Protein AF-A0A8S1EJ86-F1 (afdb_monomer_lite)

Foldseek 3Di:
DPDPPPVVPPVPDPPPDPPPPDPDDDDDDPVPVPVVVVVVPPPPVLVQDDLVRLVVLLCVLADVVVLKFWDPQFWDADPVLDIDGPSCSVCPDPVVVVVRRDPDDSVVVSVVSNVVTIDPDDVRSVSSVSDPPPQPPVLVCPPVCVVVVLVLVDVVCVVLNVVSVVVVVCVVVVVDDPPDDDPSVVVNSVVCRVCVVVVVVSSVVVVVVD

Structure (mmCIF, N/CA/C/O backbone):
data_AF-A0A8S1EJ86-F1
#
_entry.id   AF-A0A8S1EJ86-F1
#
loop_
_atom_site.group_PDB
_atom_site.id
_atom_site.type_symbol
_atom_site.label_atom_id
_atom_site.label_alt_id
_atom_site.label_comp_id
_atom_site.label_asym_id
_atom_site.label_entity_id
_atom_site.label_seq_id
_atom_site.pdbx_PDB_ins_code
_atom_site.Cartn_x
_atom_site.Cartn_y
_atom_site.Cartn_z
_atom_site.occupancy
_atom_site.B_iso_or_equiv
_atom_site.auth_seq_id
_atom_site.auth_comp_id
_atom_site.auth_asym_id
_atom_site.auth_atom_id
_atom_site.pdbx_PDB_model_num
ATOM 1 N N . MET A 1 1 ? -36.218 -35.564 50.918 1.00 48.09 1 MET A N 1
ATOM 2 C CA . MET A 1 1 ? -34.941 -34.817 50.974 1.00 48.09 1 MET A CA 1
ATOM 3 C C . MET A 1 1 ? -34.240 -34.949 49.628 1.00 48.09 1 MET A C 1
ATOM 5 O O . MET A 1 1 ? -33.541 -35.928 49.428 1.00 48.09 1 MET A O 1
ATOM 9 N N . GLY A 1 2 ? -34.480 -34.050 48.670 1.00 47.09 2 GLY A N 1
ATOM 10 C CA . GLY A 1 2 ? -33.889 -34.237 47.334 1.00 47.09 2 GLY A CA 1
ATOM 11 C C . GLY A 1 2 ? -34.165 -33.157 46.292 1.00 47.09 2 GLY A C 1
ATOM 12 O O . GLY A 1 2 ? -34.037 -33.445 45.115 1.00 47.09 2 GLY A O 1
ATOM 13 N N . PHE A 1 3 ? -34.554 -31.941 46.693 1.00 37.28 3 PHE A N 1
ATOM 14 C CA . PHE A 1 3 ? -34.853 -30.852 45.744 1.00 37.28 3 PHE A CA 1
ATOM 15 C C . PHE A 1 3 ? -34.150 -29.520 46.058 1.00 37.28 3 PHE A C 1
ATOM 17 O O . PHE A 1 3 ? -34.310 -28.556 45.323 1.00 37.28 3 PHE A O 1
ATOM 24 N N . LEU A 1 4 ? -33.324 -29.460 47.111 1.00 41.12 4 LEU A N 1
ATOM 25 C CA . LEU A 1 4 ? -32.606 -28.236 47.508 1.00 41.12 4 LEU A CA 1
ATOM 26 C C . LEU A 1 4 ? -31.141 -28.178 47.039 1.00 41.12 4 LEU A C 1
ATOM 28 O O . LEU A 1 4 ? -30.485 -27.166 47.244 1.00 41.12 4 LEU A O 1
ATOM 32 N N . PHE A 1 5 ? -30.626 -29.220 46.376 1.00 41.91 5 PHE A N 1
ATOM 33 C CA . PHE A 1 5 ? -29.209 -29.292 45.978 1.00 41.91 5 PHE A CA 1
ATOM 34 C C . PHE A 1 5 ? -28.911 -28.899 44.522 1.00 41.91 5 PHE A C 1
ATOM 36 O O . PHE A 1 5 ? -27.746 -28.825 44.148 1.00 41.91 5 PHE A O 1
ATOM 43 N N . GLN A 1 6 ? -29.921 -28.597 43.699 1.00 38.84 6 GLN A N 1
ATOM 44 C CA . GLN A 1 6 ? -29.709 -28.242 42.283 1.00 38.84 6 GLN A CA 1
ATOM 45 C C . GLN A 1 6 ? -29.652 -26.736 41.991 1.00 38.84 6 GLN A C 1
ATOM 47 O O . GLN A 1 6 ? -29.255 -26.352 40.897 1.00 38.84 6 GLN A O 1
ATOM 52 N N . LEU A 1 7 ? -29.961 -25.870 42.960 1.00 38.03 7 LEU A N 1
ATOM 53 C CA . LEU A 1 7 ? -29.891 -24.412 42.776 1.00 38.03 7 LEU A CA 1
ATOM 54 C C . LEU A 1 7 ? -28.511 -23.804 43.084 1.00 38.03 7 LEU A C 1
ATOM 56 O O . LEU A 1 7 ? -28.266 -22.655 42.736 1.00 38.03 7 LEU A O 1
ATOM 60 N N . ALA A 1 8 ? -27.584 -24.570 43.670 1.00 38.91 8 ALA A N 1
ATOM 61 C CA . ALA A 1 8 ? -26.245 -24.080 44.012 1.00 38.91 8 ALA A CA 1
ATOM 62 C C . ALA A 1 8 ? -25.208 -24.222 42.876 1.00 38.91 8 ALA A C 1
ATOM 64 O O . ALA A 1 8 ? -24.127 -23.649 42.965 1.00 38.91 8 ALA A O 1
ATOM 65 N N . ALA A 1 9 ? -25.518 -24.957 41.801 1.00 36.25 9 ALA A N 1
ATOM 66 C CA . ALA A 1 9 ? -24.547 -25.284 40.750 1.00 36.25 9 ALA A CA 1
ATOM 67 C C . ALA A 1 9 ? -24.570 -24.342 39.528 1.00 36.25 9 ALA A C 1
ATOM 69 O O . ALA A 1 9 ? -23.722 -24.472 38.653 1.00 36.25 9 ALA A O 1
ATOM 70 N N . VAL A 1 10 ? -25.500 -23.382 39.454 1.00 36.78 10 VAL A N 1
ATOM 71 C CA . VAL A 1 10 ? -25.610 -22.450 38.306 1.00 36.78 10 VAL A CA 1
ATOM 72 C C . VAL A 1 10 ? -24.905 -21.104 38.566 1.00 36.78 10 VAL A C 1
ATOM 74 O O . VAL A 1 10 ? -24.792 -20.277 37.670 1.00 36.78 10 VAL A O 1
ATOM 77 N N . LEU A 1 11 ? -24.354 -20.883 39.766 1.00 39.94 11 LEU A N 1
ATOM 78 C CA . LEU A 1 11 ? -23.639 -19.643 40.117 1.00 39.94 11 LEU A CA 1
ATOM 79 C C . LEU A 1 11 ? -22.110 -19.712 39.938 1.00 39.94 11 LEU A C 1
ATOM 81 O O . LEU A 1 11 ? -21.416 -18.762 40.282 1.00 39.94 11 LEU A O 1
ATOM 85 N N . LEU A 1 12 ? -21.571 -20.800 39.381 1.00 38.88 12 LEU A N 1
ATOM 86 C CA . LEU A 1 12 ? -20.126 -21.022 39.243 1.00 38.88 12 LEU A CA 1
ATOM 87 C C . LEU A 1 12 ? -19.721 -21.267 37.784 1.00 38.88 12 LEU A C 1
ATOM 89 O O . LEU A 1 12 ? -19.303 -22.366 37.439 1.00 38.88 12 LEU A O 1
ATOM 93 N N . SER A 1 13 ? -19.830 -20.257 36.916 1.00 38.47 13 SER A N 1
ATOM 94 C CA . SER A 1 13 ? -19.063 -20.246 35.650 1.00 38.47 13 SER A CA 1
ATOM 95 C C . SER A 1 13 ? -18.983 -18.890 34.933 1.00 38.47 13 SER A C 1
ATOM 97 O O . SER A 1 13 ? -18.692 -18.852 33.741 1.00 38.47 13 SER A O 1
ATOM 99 N N . VAL A 1 14 ? -19.201 -17.762 35.617 1.00 41.53 14 VAL A N 1
ATOM 100 C CA . VAL A 1 14 ? -18.942 -16.430 35.032 1.00 41.53 14 VAL A CA 1
A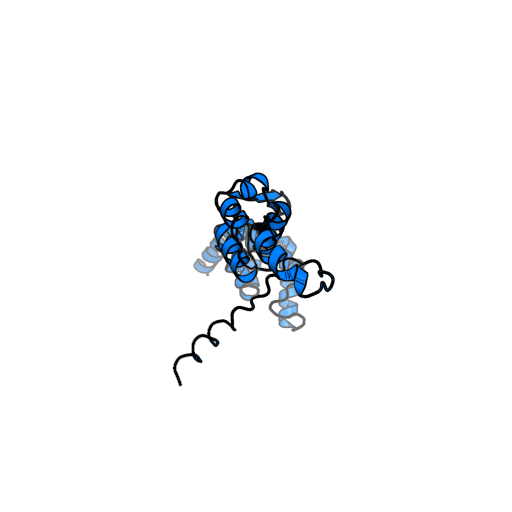TOM 101 C C . VAL A 1 14 ? -17.942 -15.675 35.903 1.00 41.53 14 VAL A C 1
ATOM 103 O O . VAL A 1 14 ? -18.196 -14.584 36.393 1.00 41.53 14 VAL A O 1
ATOM 106 N N . GLU A 1 15 ? -16.767 -16.271 36.097 1.00 39.06 15 GLU A N 1
ATOM 107 C CA . GLU A 1 15 ? -15.571 -15.531 36.504 1.00 39.06 15 GLU A CA 1
ATOM 108 C C . GLU A 1 15 ? -14.856 -15.010 35.251 1.00 39.06 15 GLU A C 1
ATOM 110 O O . GLU A 1 15 ? -13.735 -15.386 34.918 1.00 39.06 15 GLU A O 1
ATOM 115 N N . THR A 1 16 ? -15.515 -14.117 34.514 1.00 43.78 16 THR A N 1
ATOM 116 C CA . THR A 1 16 ? -14.777 -13.174 33.672 1.00 43.78 16 THR A CA 1
ATOM 117 C C . THR A 1 16 ? -14.212 -12.101 34.586 1.00 43.78 16 THR A C 1
ATOM 119 O O . THR A 1 16 ? -14.953 -11.265 35.096 1.00 43.78 16 THR A O 1
ATOM 122 N N . PHE A 1 17 ? -12.899 -12.169 34.802 1.00 40.75 17 PHE A N 1
ATOM 123 C CA . PHE A 1 17 ? -12.064 -11.191 35.495 1.00 40.75 17 PHE A CA 1
ATOM 124 C C . PHE A 1 17 ? -12.510 -9.741 35.227 1.00 40.75 17 PHE A C 1
ATOM 126 O O . PHE A 1 17 ? -12.161 -9.136 34.212 1.00 40.75 17 PHE A O 1
ATOM 133 N N . ILE A 1 18 ? -13.242 -9.158 36.178 1.00 46.03 18 ILE A N 1
ATOM 134 C CA . ILE A 1 18 ? -13.459 -7.714 36.262 1.00 46.03 18 ILE A CA 1
ATOM 135 C C . ILE A 1 18 ? -12.199 -7.130 36.898 1.00 46.03 18 ILE A C 1
ATOM 137 O O . ILE A 1 18 ? -12.080 -7.046 38.118 1.00 46.03 18 ILE A O 1
ATOM 141 N N . SER A 1 19 ? -11.223 -6.740 36.081 1.00 39.16 19 SER A N 1
ATOM 142 C CA . SER A 1 19 ? -10.063 -5.992 36.571 1.00 39.16 19 SER A CA 1
ATOM 143 C C . SER A 1 19 ? -10.392 -4.491 36.655 1.00 39.16 19 SER A C 1
ATOM 145 O O . SER A 1 19 ? -9.825 -3.681 35.934 1.00 39.16 19 SER A O 1
ATOM 147 N N . CYS A 1 20 ? -11.316 -4.096 37.542 1.00 46.47 20 CYS A N 1
ATOM 148 C CA . CYS A 1 20 ? -11.182 -2.800 38.222 1.00 46.47 20 CYS A CA 1
ATOM 149 C C . CYS A 1 20 ? -10.387 -3.130 39.498 1.00 46.47 20 CYS A C 1
ATOM 151 O O . CYS A 1 20 ? -10.794 -3.973 40.291 1.00 46.47 20 CYS A O 1
ATOM 153 N N . ARG A 1 21 ? -9.188 -2.558 39.644 1.00 46.53 21 ARG A N 1
ATOM 154 C CA . ARG A 1 21 ? -8.232 -2.840 40.727 1.00 46.53 21 ARG A CA 1
ATOM 155 C C . ARG A 1 21 ? -8.900 -2.579 42.086 1.00 46.53 21 ARG A C 1
ATOM 157 O O . ARG A 1 21 ? -8.945 -1.439 42.539 1.00 46.53 21 ARG A O 1
ATOM 164 N N . ILE A 1 22 ? -9.445 -3.615 42.724 1.00 51.62 22 ILE A N 1
ATOM 165 C CA . ILE A 1 22 ? -10.055 -3.495 44.051 1.00 51.62 22 ILE A CA 1
ATOM 166 C C . ILE A 1 22 ? -8.918 -3.209 45.047 1.00 51.62 22 ILE A C 1
ATOM 168 O O . ILE A 1 22 ? -7.976 -4.007 45.128 1.00 51.62 22 ILE A O 1
ATOM 172 N N . PRO A 1 23 ? -8.939 -2.093 45.799 1.00 41.03 23 PRO A N 1
ATOM 173 C CA . PRO A 1 23 ? -7.982 -1.891 46.877 1.00 41.03 23 PRO A CA 1
ATOM 174 C C . PRO A 1 23 ? -8.164 -3.002 47.919 1.00 41.03 23 PRO A C 1
ATOM 176 O O . PRO A 1 23 ? -9.274 -3.240 48.392 1.00 41.03 23 PRO A O 1
ATOM 179 N N . ARG A 1 24 ? -7.071 -3.698 48.266 1.00 40.47 24 ARG A N 1
ATOM 180 C CA . ARG A 1 24 ? -7.035 -4.697 49.347 1.00 40.47 24 ARG A CA 1
ATOM 181 C C . ARG A 1 24 ? -7.601 -4.066 50.620 1.00 40.47 24 ARG A C 1
ATOM 183 O O . ARG A 1 24 ? -6.953 -3.201 51.205 1.00 40.47 24 ARG A O 1
ATOM 190 N N . MET A 1 25 ? -8.79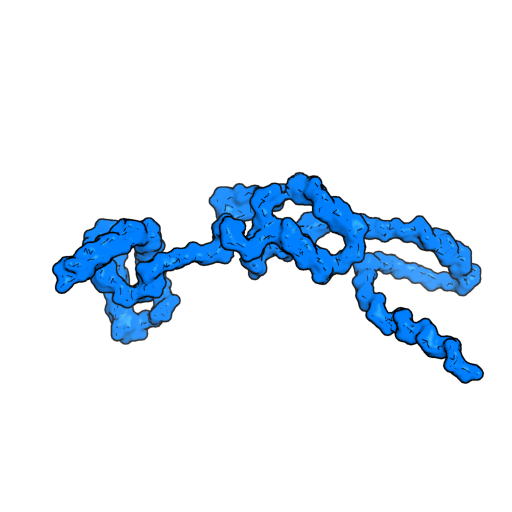0 -4.490 51.042 1.00 41.78 25 MET A N 1
ATOM 191 C CA . MET A 1 25 ? -9.340 -4.064 52.324 1.00 41.78 25 MET A CA 1
ATOM 192 C C . MET A 1 25 ? -8.642 -4.817 53.469 1.00 41.78 25 MET A C 1
ATOM 194 O O . MET A 1 25 ? -8.362 -6.012 53.330 1.00 41.78 25 MET A O 1
ATOM 198 N N . PRO A 1 26 ? -8.337 -4.142 54.589 1.00 49.19 26 PRO A N 1
ATOM 199 C CA . PRO A 1 26 ? -7.799 -4.791 55.778 1.00 49.19 26 PRO A CA 1
ATOM 200 C C . PRO A 1 26 ? -8.837 -5.747 56.388 1.00 49.19 26 PRO A C 1
ATOM 202 O O . PRO A 1 26 ? -10.034 -5.465 56.378 1.00 49.19 26 PRO A O 1
ATOM 205 N N . MET A 1 27 ? -8.377 -6.880 56.931 1.00 46.75 27 MET A N 1
ATOM 206 C CA . MET A 1 27 ? -9.221 -7.835 57.660 1.00 46.75 27 MET A CA 1
ATOM 207 C C . MET A 1 27 ? -9.922 -7.134 58.833 1.00 46.75 27 MET A C 1
ATOM 209 O O . MET A 1 27 ? -9.267 -6.727 59.790 1.00 46.75 27 MET A O 1
ATOM 213 N N . MET A 1 28 ? -11.249 -7.020 58.774 1.00 49.38 28 MET A N 1
ATOM 214 C CA . MET A 1 28 ? -12.087 -6.561 59.888 1.00 49.38 28 MET A CA 1
ATOM 215 C C . MET A 1 28 ? -12.932 -7.721 60.433 1.00 49.38 28 MET A C 1
ATOM 217 O O . MET A 1 28 ? -13.231 -8.674 59.714 1.00 49.38 28 MET A O 1
ATOM 221 N N . SER A 1 29 ? -13.269 -7.663 61.726 1.00 57.62 29 SER A N 1
ATOM 222 C CA . SER A 1 29 ? -13.951 -8.740 62.452 1.00 57.62 29 SER A CA 1
ATOM 223 C C . SER A 1 29 ? -15.427 -8.890 62.055 1.00 57.62 29 SER A C 1
ATOM 225 O O . SER A 1 29 ? -16.077 -7.952 61.596 1.00 57.62 29 SER A O 1
ATOM 227 N N . ALA A 1 30 ? -15.969 -10.097 62.241 1.00 56.47 30 ALA A N 1
ATOM 228 C CA . ALA A 1 30 ? -17.276 -10.513 61.724 1.00 56.47 30 ALA A CA 1
ATOM 229 C C . ALA A 1 30 ? -18.477 -9.673 62.214 1.00 56.47 30 ALA A C 1
ATOM 231 O O . ALA A 1 30 ? -19.515 -9.654 61.557 1.00 56.47 30 ALA A O 1
ATOM 232 N N . SER A 1 31 ? -18.352 -8.945 63.328 1.00 51.94 31 SER A N 1
ATOM 233 C CA . SER A 1 31 ? -19.469 -8.184 63.909 1.00 51.94 31 SER A CA 1
ATOM 234 C C . SER A 1 31 ? -19.678 -6.794 63.292 1.00 51.94 31 SER A C 1
ATOM 236 O O . SER A 1 31 ? -20.745 -6.215 63.474 1.00 51.94 31 SER A O 1
ATOM 238 N N . THR A 1 32 ? -18.720 -6.263 62.522 1.00 52.91 32 THR A N 1
ATOM 239 C CA . THR A 1 32 ? -18.892 -5.022 61.736 1.00 52.91 32 THR A CA 1
ATOM 240 C C . THR A 1 32 ? -19.312 -5.273 60.283 1.00 52.91 32 THR A C 1
ATOM 242 O O . THR A 1 32 ? -19.637 -4.322 59.573 1.00 52.91 32 THR A O 1
ATOM 245 N N . MET A 1 33 ? -19.377 -6.536 59.836 1.00 52.38 33 MET A N 1
ATOM 246 C CA . MET A 1 33 ? -19.726 -6.890 58.452 1.00 52.38 33 MET A CA 1
ATOM 247 C C . MET A 1 33 ? -21.164 -6.524 58.065 1.00 52.38 33 MET A C 1
ATOM 249 O O . MET A 1 33 ? -21.404 -6.131 56.930 1.00 52.38 33 MET A O 1
ATOM 253 N N . ILE A 1 34 ? -22.132 -6.630 58.978 1.00 52.38 34 ILE A N 1
ATOM 254 C CA . ILE A 1 34 ? -23.553 -6.554 58.593 1.00 52.38 34 ILE A CA 1
ATOM 255 C C . ILE A 1 34 ? -23.987 -5.109 58.286 1.00 52.38 34 ILE A C 1
ATOM 257 O O . ILE A 1 34 ? -24.766 -4.886 57.362 1.00 52.38 34 ILE A O 1
ATOM 261 N N . VAL A 1 35 ? -23.431 -4.111 58.983 1.00 46.97 35 VAL A N 1
ATOM 262 C CA . VAL A 1 35 ? -23.735 -2.688 58.721 1.00 46.97 35 VAL A CA 1
ATOM 263 C C . VAL A 1 35 ? -22.986 -2.164 57.484 1.00 46.97 35 VAL A C 1
ATOM 265 O O . VAL A 1 35 ? -23.486 -1.282 56.789 1.00 46.97 35 VAL A O 1
ATOM 268 N N . PHE A 1 36 ? -21.831 -2.746 57.138 1.00 45.12 36 PHE A N 1
ATOM 269 C CA . PHE A 1 36 ? -21.071 -2.366 55.940 1.00 45.12 36 PHE A CA 1
ATOM 270 C C . PHE A 1 36 ? -21.686 -2.904 54.637 1.00 45.12 36 PHE A C 1
ATOM 272 O O . PHE A 1 36 ? -21.627 -2.231 53.613 1.00 45.12 36 PHE A O 1
ATOM 279 N N . VAL A 1 37 ? -22.333 -4.076 54.659 1.00 50.09 37 VAL A N 1
ATOM 280 C CA . VAL A 1 37 ? -22.947 -4.672 53.452 1.00 50.09 37 VAL A CA 1
ATOM 281 C C . VAL A 1 37 ? -24.110 -3.823 52.912 1.00 50.09 37 VAL A C 1
ATOM 283 O O . VAL A 1 37 ? -24.296 -3.733 51.698 1.00 50.09 37 VAL A O 1
ATOM 286 N N . VAL A 1 38 ? -24.851 -3.127 53.781 1.00 45.34 38 VAL A N 1
ATOM 287 C CA . VAL A 1 38 ? -25.992 -2.292 53.357 1.00 45.34 38 VAL A CA 1
ATOM 288 C C . VAL A 1 38 ? -25.553 -0.905 52.863 1.00 45.34 38 VAL A C 1
ATOM 290 O O . VAL A 1 38 ? -26.169 -0.375 51.944 1.00 45.34 38 VAL A O 1
ATOM 293 N N . LEU A 1 39 ? -24.457 -0.336 53.382 1.00 42.81 39 LEU A N 1
ATOM 294 C CA . LEU A 1 39 ? -23.938 0.963 52.916 1.00 42.81 39 LEU A CA 1
ATOM 295 C C . LEU A 1 39 ? -23.044 0.874 51.666 1.00 42.81 39 LEU A C 1
ATOM 297 O O . LEU A 1 39 ? -22.906 1.865 50.958 1.00 42.81 39 LEU A O 1
ATOM 301 N N . VAL A 1 40 ? -22.470 -0.292 51.350 1.00 48.81 40 VAL A N 1
ATOM 302 C CA . VAL A 1 40 ? -21.644 -0.484 50.136 1.00 48.81 40 VAL A CA 1
ATOM 303 C C . VAL A 1 40 ? -22.491 -0.771 48.882 1.00 48.81 40 VAL A C 1
ATOM 305 O O . VAL A 1 40 ? -21.989 -0.697 47.765 1.00 48.81 40 VAL A O 1
ATOM 308 N N . SER A 1 41 ? -23.796 -1.024 49.026 1.00 46.97 41 SER A N 1
ATOM 309 C CA . SER A 1 41 ? -24.680 -1.390 47.903 1.00 46.97 41 SER A CA 1
ATOM 310 C C . SER A 1 41 ? -25.133 -0.215 47.018 1.00 46.97 41 SER A C 1
ATOM 312 O O . SER A 1 41 ? -25.914 -0.430 46.096 1.00 46.97 41 SER A O 1
ATOM 314 N N . LEU A 1 42 ? -24.663 1.015 47.264 1.00 45.66 42 LEU A N 1
ATOM 315 C CA . LEU A 1 42 ? -25.028 2.187 46.456 1.00 45.66 42 LEU A CA 1
ATOM 316 C C . LEU A 1 42 ? -23.838 3.077 46.066 1.00 45.66 42 LEU A C 1
ATOM 318 O O . LEU A 1 42 ? -24.002 4.262 45.803 1.00 45.66 42 LEU A O 1
ATOM 322 N N . GLU A 1 43 ? -22.636 2.511 45.985 1.00 46.16 43 GLU A N 1
ATOM 323 C CA . GLU A 1 43 ? -21.643 3.026 45.046 1.00 46.16 43 GLU A CA 1
ATOM 324 C C . GLU A 1 43 ? -21.624 2.065 43.861 1.00 46.16 43 GLU A C 1
ATOM 326 O O . GLU A 1 43 ? -20.778 1.174 43.768 1.00 46.16 43 GLU A O 1
ATOM 331 N N . GLU A 1 44 ? -22.536 2.269 42.907 1.00 51.88 44 GLU A N 1
ATOM 332 C CA . GLU A 1 44 ? -22.169 2.019 41.519 1.00 51.88 44 GLU A CA 1
ATOM 333 C C . GLU A 1 44 ? -20.955 2.912 41.251 1.00 51.88 44 GLU A C 1
ATOM 335 O O . GLU A 1 44 ? -21.072 4.059 40.818 1.00 51.88 44 GLU A O 1
ATOM 340 N N . ARG A 1 45 ? -19.756 2.409 41.557 1.00 47.16 45 ARG A N 1
ATOM 341 C CA . ARG A 1 45 ? -18.533 2.922 40.963 1.00 47.16 45 ARG A CA 1
ATOM 342 C C . ARG A 1 45 ? -18.648 2.567 39.497 1.00 47.16 45 ARG A C 1
ATOM 344 O O . ARG A 1 45 ? -18.113 1.559 39.044 1.00 47.16 45 ARG A O 1
ATOM 351 N N . LEU A 1 46 ? -19.417 3.380 38.777 1.00 52.28 46 LEU A N 1
ATOM 352 C CA . LEU A 1 46 ? -19.360 3.481 37.342 1.00 52.28 46 LEU A CA 1
ATOM 353 C C . LEU A 1 46 ? -17.874 3.716 37.059 1.00 52.28 46 LEU A C 1
ATOM 355 O O . LEU A 1 46 ? -17.377 4.822 37.260 1.00 52.28 46 LEU A O 1
ATOM 359 N N . CYS A 1 47 ? -17.135 2.659 36.701 1.00 57.62 47 CYS A N 1
ATOM 360 C CA . CYS A 1 47 ? -15.793 2.771 36.136 1.00 57.62 47 CYS A CA 1
ATOM 361 C C . CYS A 1 47 ? -16.003 3.474 34.773 1.00 57.62 47 CYS A C 1
ATOM 363 O O . CYS A 1 47 ? -16.020 2.831 33.726 1.00 57.62 47 CYS A O 1
ATOM 365 N N . VAL A 1 48 ? -16.298 4.782 34.793 1.00 66.25 48 VAL A N 1
ATOM 366 C CA . VAL A 1 48 ? -16.468 5.615 33.603 1.00 66.25 48 VAL A CA 1
ATOM 367 C C . VAL A 1 48 ? -15.102 5.657 32.946 1.00 66.25 48 VAL A C 1
ATOM 369 O O . VAL A 1 48 ? -14.150 6.169 33.533 1.00 66.25 48 VAL A O 1
ATOM 372 N N . ARG A 1 49 ? -14.989 5.075 31.748 1.00 77.31 49 ARG A N 1
ATOM 373 C CA . ARG A 1 49 ? -13.756 5.196 30.968 1.00 77.31 49 ARG A CA 1
ATOM 374 C C . ARG A 1 49 ? -13.526 6.663 30.651 1.00 77.31 49 ARG A C 1
ATOM 376 O O . ARG A 1 49 ? -14.455 7.342 30.205 1.00 77.31 49 ARG A O 1
ATOM 383 N N . THR A 1 50 ? -12.302 7.127 30.869 1.00 85.44 50 THR A N 1
ATOM 384 C CA . THR A 1 50 ? -11.926 8.474 30.455 1.00 85.44 50 THR A CA 1
ATOM 385 C C . THR A 1 50 ? -11.838 8.544 28.934 1.00 85.44 50 THR A C 1
ATOM 387 O O . THR A 1 50 ? -11.789 7.525 28.232 1.00 85.44 50 THR A O 1
ATOM 390 N N . ASP A 1 51 ? -11.826 9.763 28.411 1.00 88.06 51 ASP A N 1
ATOM 391 C CA . ASP A 1 51 ? -11.729 9.992 26.974 1.00 88.06 51 ASP A CA 1
ATOM 392 C C . ASP A 1 51 ? -10.386 9.508 26.431 1.00 88.06 51 ASP A C 1
ATOM 394 O O . ASP A 1 51 ? -10.335 8.904 25.359 1.00 88.06 51 ASP A O 1
ATOM 398 N N . GLU A 1 52 ? -9.309 9.669 27.202 1.00 87.25 52 GLU A N 1
ATOM 399 C CA . GLU A 1 52 ? -7.989 9.156 26.842 1.00 87.25 52 GLU A CA 1
ATOM 400 C C . GLU A 1 52 ? -7.971 7.629 26.746 1.00 87.25 52 GLU A C 1
ATOM 402 O O . GLU A 1 52 ? -7.344 7.080 25.839 1.00 87.25 52 GLU A O 1
ATOM 407 N N . ASP A 1 53 ? -8.661 6.937 27.654 1.00 86.19 53 ASP A N 1
ATOM 408 C CA . ASP A 1 53 ? -8.743 5.478 27.626 1.00 86.19 53 ASP A CA 1
ATOM 409 C C . ASP A 1 53 ? -9.528 4.995 26.404 1.00 86.19 53 ASP A C 1
ATOM 411 O O . ASP A 1 53 ? -9.093 4.075 25.710 1.00 86.19 53 ASP A O 1
ATOM 415 N N . LEU A 1 54 ? -10.653 5.642 26.087 1.00 87.25 54 LEU A N 1
ATOM 416 C CA . LEU A 1 54 ? -11.448 5.312 24.902 1.00 87.25 54 LEU A CA 1
ATOM 417 C C . LEU A 1 54 ? -10.664 5.534 23.608 1.00 87.25 54 LEU A C 1
ATOM 419 O O . LEU A 1 54 ? -10.670 4.656 22.744 1.00 87.25 54 LEU A O 1
ATOM 423 N N . ILE A 1 55 ? -9.949 6.655 23.494 1.00 89.62 55 ILE A N 1
ATOM 424 C CA . ILE A 1 55 ? -9.101 6.950 22.334 1.00 89.62 55 ILE A CA 1
ATOM 425 C C . ILE A 1 55 ? -8.028 5.870 22.168 1.00 89.62 55 ILE A C 1
ATOM 427 O O . ILE A 1 55 ? -7.905 5.304 21.084 1.00 89.62 55 ILE A O 1
ATOM 431 N N . LYS A 1 56 ? -7.322 5.500 23.244 1.00 88.69 56 LYS A N 1
ATOM 432 C CA . LYS A 1 56 ? -6.298 4.442 23.196 1.00 88.69 56 LYS A CA 1
ATOM 433 C C . LYS A 1 56 ? -6.863 3.093 22.756 1.00 88.69 56 LYS A C 1
ATOM 435 O O . LYS A 1 56 ? -6.191 2.339 22.054 1.00 88.69 56 LYS A O 1
ATOM 440 N N . ILE A 1 57 ? -8.078 2.749 23.183 1.00 88.06 57 ILE A N 1
ATOM 441 C CA . ILE A 1 57 ? -8.714 1.487 22.784 1.00 88.06 57 ILE A CA 1
ATOM 442 C C . ILE A 1 57 ? -9.114 1.537 21.301 1.00 88.06 57 ILE A C 1
ATOM 444 O O . ILE A 1 57 ? -8.917 0.550 20.592 1.00 88.06 57 ILE A O 1
ATOM 448 N N . VAL A 1 58 ? -9.622 2.671 20.810 1.00 90.06 58 VAL A N 1
ATOM 449 C CA . VAL A 1 58 ? -9.927 2.866 19.380 1.00 90.06 58 VAL A CA 1
ATOM 450 C C . VAL A 1 58 ? -8.660 2.786 18.526 1.00 90.06 58 VAL A C 1
ATOM 452 O O . VAL A 1 58 ? -8.644 2.070 17.526 1.00 90.06 58 VAL A O 1
ATOM 455 N N . GLU A 1 59 ? -7.579 3.440 18.947 1.00 88.44 59 GLU A N 1
ATOM 456 C CA . GLU A 1 59 ? -6.268 3.368 18.291 1.00 88.44 59 GLU A CA 1
ATOM 457 C C . GLU A 1 59 ? -5.761 1.922 18.206 1.00 88.44 59 GLU A C 1
ATOM 459 O O . GLU A 1 59 ? -5.310 1.472 17.154 1.00 88.44 59 GLU A O 1
ATOM 464 N N . LYS A 1 60 ? -5.912 1.141 19.284 1.00 86.19 60 LYS A N 1
ATOM 465 C CA . LYS A 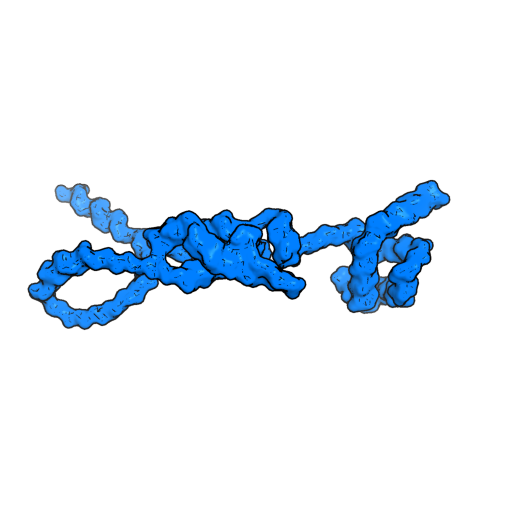1 60 ? -5.604 -0.299 19.272 1.00 86.19 60 LYS A CA 1
AT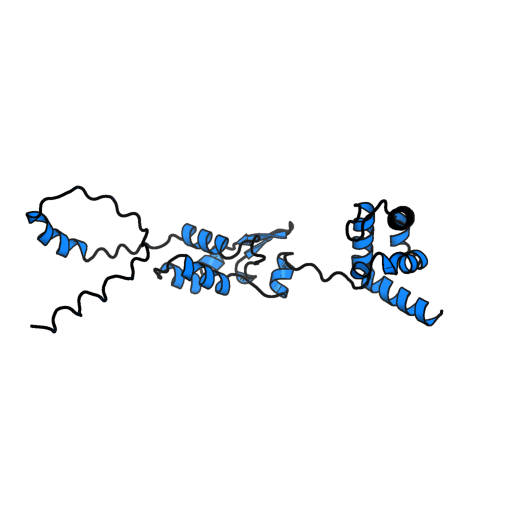OM 466 C C . LYS A 1 60 ? -6.523 -1.097 18.343 1.00 86.19 60 LYS A C 1
ATOM 468 O O . LYS A 1 60 ? -6.096 -2.107 17.780 1.00 86.19 60 LYS A O 1
ATOM 473 N N . ALA A 1 61 ? -7.781 -0.687 18.195 1.00 87.06 61 ALA A N 1
ATOM 474 C CA . ALA A 1 61 ? -8.737 -1.368 17.330 1.00 87.06 61 ALA A CA 1
ATOM 475 C C . ALA A 1 61 ? -8.386 -1.205 15.839 1.00 87.06 61 ALA A C 1
ATOM 477 O O . ALA A 1 61 ? -8.498 -2.197 15.104 1.00 87.06 61 ALA A O 1
ATOM 478 N N . CYS A 1 62 ? -7.911 -0.017 15.429 1.00 82.12 62 CYS A N 1
ATOM 479 C CA . CYS A 1 62 ? -7.452 0.300 14.067 1.00 82.12 62 CYS A CA 1
ATOM 480 C C . CYS A 1 62 ? -5.931 0.526 14.019 1.00 82.12 62 CYS A C 1
ATOM 482 O O . CYS A 1 62 ? -5.451 1.652 13.915 1.00 82.12 62 CYS A O 1
ATOM 484 N N . THR A 1 63 ? -5.163 -0.560 14.091 1.00 72.81 63 THR A N 1
ATOM 485 C CA . THR A 1 63 ? -3.702 -0.509 13.946 1.00 72.81 63 THR A CA 1
ATOM 486 C C . THR A 1 63 ? -3.261 -0.876 12.528 1.00 72.81 63 THR A C 1
ATOM 488 O O . THR A 1 63 ? -3.785 -1.827 11.936 1.00 72.81 63 THR A O 1
ATOM 491 N N . ASN A 1 64 ? -2.226 -0.184 12.038 1.00 61.62 64 ASN A N 1
ATOM 492 C CA . ASN A 1 64 ? -1.539 -0.489 10.777 1.00 61.62 64 ASN A CA 1
ATOM 493 C C . ASN A 1 64 ? -1.050 -1.939 10.709 1.00 61.62 64 ASN A C 1
ATOM 495 O O . ASN A 1 64 ? -1.130 -2.562 9.652 1.00 61.62 64 ASN A O 1
ATOM 499 N N . ASN A 1 65 ? -0.657 -2.525 11.846 1.00 62.22 65 ASN A N 1
ATOM 500 C CA . ASN A 1 65 ? -0.208 -3.919 11.913 1.00 62.22 65 ASN A CA 1
ATOM 501 C C . ASN A 1 65 ? -1.286 -4.918 11.462 1.00 62.22 65 ASN A C 1
ATOM 503 O O . ASN A 1 65 ? -0.962 -6.002 10.988 1.00 62.22 65 ASN A O 1
ATOM 507 N N . ASN A 1 66 ? -2.566 -4.552 11.577 1.00 60.56 66 ASN A N 1
ATOM 508 C CA . ASN A 1 66 ? -3.690 -5.396 11.177 1.00 60.56 66 ASN A CA 1
ATOM 509 C C . ASN A 1 66 ? -4.223 -5.061 9.777 1.00 60.56 66 ASN A C 1
ATOM 511 O O . ASN A 1 66 ? -5.282 -5.567 9.410 1.00 60.56 66 ASN A O 1
ATOM 515 N N . ARG A 1 67 ? -3.524 -4.216 9.003 1.00 68.38 67 ARG A N 1
ATOM 516 C CA . ARG A 1 67 ? -3.986 -3.710 7.699 1.00 68.38 67 ARG A CA 1
ATOM 517 C C . ARG A 1 67 ? -5.369 -3.051 7.779 1.00 68.38 67 ARG A C 1
ATOM 519 O O . ARG A 1 67 ? -6.214 -3.244 6.910 1.00 68.38 67 ARG A O 1
ATOM 526 N N . LEU A 1 68 ? -5.603 -2.279 8.840 1.00 76.31 68 LEU A N 1
ATOM 527 C CA . LEU A 1 68 ? -6.849 -1.551 9.063 1.00 76.31 68 LEU A CA 1
ATOM 528 C C . LEU A 1 68 ? -6.595 -0.051 8.990 1.00 76.31 68 LEU A C 1
ATOM 530 O O . LEU A 1 68 ? -5.682 0.454 9.634 1.00 76.31 68 LEU A O 1
ATOM 534 N N . CYS A 1 69 ? -7.453 0.643 8.250 1.00 81.75 69 CYS A N 1
ATOM 535 C CA . CYS A 1 69 ? -7.452 2.097 8.137 1.00 81.75 69 CYS A CA 1
ATOM 536 C C . CYS A 1 69 ? -8.588 2.667 9.000 1.00 81.75 69 CYS A C 1
ATOM 538 O O . CYS A 1 69 ? -9.659 2.054 9.043 1.00 81.75 69 CYS A O 1
ATOM 540 N N . PRO A 1 70 ? -8.428 3.806 9.687 1.00 88.06 70 PRO A N 1
ATOM 541 C CA . PRO A 1 70 ? -9.564 4.515 10.273 1.00 88.06 70 PRO A CA 1
ATOM 542 C C . PRO A 1 70 ? -10.568 4.954 9.191 1.00 88.06 70 PRO A C 1
ATOM 544 O O . PRO A 1 70 ? -10.208 5.094 8.024 1.00 88.06 70 PRO A O 1
ATOM 547 N N . LYS A 1 71 ? -11.838 5.183 9.545 1.00 87.88 71 LYS A N 1
ATOM 548 C CA . LYS A 1 71 ? -12.837 5.712 8.593 1.00 87.88 71 LYS A CA 1
ATOM 549 C C . LYS A 1 71 ? -12.644 7.207 8.323 1.00 87.88 71 LYS A C 1
ATOM 551 O O . LYS A 1 71 ? -12.423 7.936 9.288 1.00 87.88 71 LYS A O 1
ATOM 556 N N . PRO A 1 72 ? -12.816 7.693 7.073 1.00 85.19 72 PRO A N 1
ATOM 557 C CA . PRO A 1 72 ? -12.480 9.063 6.655 1.00 85.19 72 PRO A CA 1
ATOM 558 C C . PRO A 1 72 ? -13.061 10.182 7.514 1.00 85.19 72 PRO A C 1
ATOM 560 O O . PRO A 1 72 ? -12.454 11.242 7.635 1.00 85.19 72 PRO A O 1
ATOM 563 N N . GLU A 1 73 ? -14.231 9.976 8.116 1.00 86.94 73 GLU A N 1
ATOM 564 C CA . GLU A 1 73 ? -14.826 10.982 8.989 1.00 86.94 73 GLU A CA 1
ATOM 565 C C . GLU A 1 73 ? -14.060 11.209 10.308 1.00 86.94 73 GLU A C 1
ATOM 567 O O . GLU A 1 73 ? -14.185 12.295 10.878 1.00 86.94 73 GLU A O 1
ATOM 572 N N . TYR A 1 74 ? -13.254 10.246 10.775 1.00 89.31 74 TYR A N 1
ATOM 573 C CA . TYR A 1 74 ? -12.628 10.249 12.107 1.00 89.31 74 TYR A CA 1
ATOM 574 C C . TYR A 1 74 ? -11.116 10.491 12.113 1.00 89.31 74 TYR A C 1
ATOM 576 O O . TYR A 1 74 ? -10.508 10.440 13.182 1.00 89.31 74 TYR A O 1
ATOM 584 N N . TYR A 1 75 ? -10.488 10.769 10.973 1.00 86.44 75 TYR A N 1
ATOM 585 C CA . TYR A 1 75 ? -9.047 11.015 10.920 1.00 86.44 75 TYR A CA 1
ATOM 586 C C . TYR A 1 75 ? -8.665 12.082 9.893 1.00 86.44 75 TYR A C 1
ATOM 588 O O . TYR A 1 75 ? -9.453 12.465 9.028 1.00 86.44 75 TYR A O 1
ATOM 596 N N . THR A 1 76 ? -7.435 12.561 10.017 1.00 82.38 76 THR A N 1
ATOM 597 C CA . THR A 1 76 ? -6.776 13.508 9.119 1.00 82.38 76 THR A CA 1
ATOM 598 C C . THR A 1 76 ? -5.492 12.883 8.592 1.00 82.38 76 THR A C 1
ATOM 600 O O . THR A 1 76 ? -4.708 12.351 9.378 1.00 82.38 76 THR A O 1
ATOM 603 N N . PHE A 1 77 ? -5.284 12.926 7.275 1.00 72.50 77 PHE A N 1
ATOM 604 C CA . PHE A 1 77 ? -4.013 12.528 6.669 1.00 72.50 77 PHE A CA 1
ATOM 605 C C . PHE A 1 77 ? -2.998 13.657 6.777 1.00 72.50 77 PHE A C 1
ATOM 607 O O . PHE A 1 77 ? -3.346 14.817 6.544 1.00 72.50 77 PHE A O 1
ATOM 614 N N . SER A 1 78 ? -1.760 13.305 7.106 1.00 67.75 78 SER A N 1
ATOM 615 C CA . SER A 1 78 ? -0.611 14.142 6.794 1.00 67.75 78 SER A CA 1
ATOM 616 C C . SER A 1 78 ? -0.201 13.938 5.334 1.00 67.75 78 SER A C 1
ATOM 618 O O . SER A 1 78 ? -0.572 12.953 4.690 1.00 67.75 78 SER A O 1
ATOM 620 N N . GLU A 1 79 ? 0.573 14.885 4.810 1.00 58.00 79 GLU A N 1
ATOM 621 C CA . GLU A 1 79 ? 1.173 14.781 3.475 1.00 58.00 79 GLU A CA 1
ATOM 622 C C . GLU A 1 79 ? 2.139 13.586 3.372 1.00 58.00 79 GLU A C 1
ATOM 624 O O . GLU A 1 79 ? 2.292 13.017 2.296 1.00 58.00 79 GLU A O 1
ATOM 629 N N . ASP A 1 80 ? 2.695 13.137 4.503 1.00 59.50 80 ASP A N 1
ATOM 630 C CA . ASP A 1 80 ? 3.632 12.010 4.601 1.00 59.50 80 ASP A CA 1
ATOM 631 C C . ASP A 1 80 ? 2.952 10.625 4.584 1.00 59.50 80 ASP A C 1
ATOM 633 O O . ASP A 1 80 ? 3.608 9.601 4.767 1.00 59.50 80 ASP A O 1
ATOM 637 N N . GLY A 1 81 ? 1.629 10.563 4.396 1.00 62.47 81 GLY A N 1
ATOM 638 C CA . GLY A 1 81 ? 0.872 9.305 4.374 1.00 62.47 81 GLY A CA 1
ATOM 639 C C . GLY A 1 81 ? 0.542 8.732 5.757 1.00 62.47 81 GLY A C 1
ATOM 640 O O . GLY A 1 81 ? -0.142 7.709 5.849 1.00 62.47 81 GLY A O 1
ATOM 641 N N . ASP A 1 82 ? 0.945 9.410 6.831 1.00 69.31 82 ASP A N 1
ATOM 642 C CA . ASP A 1 82 ? 0.493 9.098 8.182 1.00 69.31 82 ASP A CA 1
ATOM 643 C C . ASP A 1 82 ? -0.934 9.613 8.407 1.00 69.31 82 ASP A C 1
ATOM 645 O O . ASP A 1 82 ? -1.391 10.594 7.816 1.00 69.31 82 ASP A O 1
ATOM 649 N N . PHE A 1 83 ? -1.666 8.963 9.309 1.00 77.12 83 PHE A N 1
ATOM 650 C CA . PHE A 1 83 ? -2.948 9.474 9.777 1.00 77.12 83 PHE A CA 1
ATOM 651 C C . PHE A 1 83 ? -2.893 9.842 11.252 1.00 77.12 83 PHE A C 1
ATOM 653 O O . PHE A 1 83 ? -2.253 9.194 12.078 1.00 77.12 83 PHE A O 1
ATOM 660 N N . SER A 1 84 ? -3.654 10.871 11.594 1.00 84.12 84 SER A N 1
ATOM 661 C CA . SER A 1 84 ? -3.908 11.300 12.962 1.00 84.12 84 SER A CA 1
ATOM 662 C C . SER A 1 84 ? -5.404 11.233 13.240 1.00 84.12 84 SER A C 1
ATOM 664 O O . SER A 1 84 ? -6.225 11.646 12.421 1.00 84.12 84 SER A O 1
ATOM 666 N N . TRP A 1 85 ? -5.788 10.693 14.395 1.00 87.25 85 TRP A N 1
ATOM 667 C CA . TRP A 1 85 ? -7.193 10.651 14.790 1.00 87.25 85 TRP A CA 1
ATOM 668 C C . TRP A 1 85 ? -7.733 12.058 15.039 1.00 87.25 85 TRP A C 1
ATOM 670 O O . TRP A 1 85 ? -7.182 12.820 15.838 1.00 87.25 85 TRP A O 1
ATOM 680 N N . ASN A 1 86 ? -8.874 12.372 14.430 1.00 90.25 86 ASN A N 1
ATOM 681 C CA . ASN A 1 86 ? -9.646 13.554 14.773 1.00 90.25 86 ASN A CA 1
ATOM 682 C C . ASN A 1 86 ? -10.416 13.270 16.072 1.00 90.25 86 ASN A C 1
ATOM 684 O O . ASN A 1 86 ? -11.542 12.764 16.062 1.00 90.25 86 ASN A O 1
ATOM 688 N N . LYS A 1 87 ? -9.769 13.568 17.203 1.00 90.62 87 LYS A N 1
ATOM 689 C CA . LYS A 1 87 ? -10.280 13.267 18.549 1.00 90.62 87 LYS A CA 1
ATOM 690 C C . LYS A 1 87 ? -11.641 13.904 18.818 1.00 90.62 87 LYS A C 1
ATOM 692 O O . LYS A 1 87 ? -12.490 13.261 19.423 1.00 90.62 87 LYS A O 1
ATOM 697 N N . GLU A 1 88 ? -11.874 15.121 18.334 1.00 90.62 88 GLU A N 1
ATOM 698 C CA . GLU A 1 88 ? -13.150 15.823 18.512 1.00 90.62 88 GLU A CA 1
ATOM 699 C C . GLU A 1 88 ? -14.299 15.079 17.827 1.00 90.62 88 GLU A C 1
ATOM 701 O O . GLU A 1 88 ? -15.324 14.804 18.451 1.00 90.62 88 GLU A O 1
ATOM 706 N N . ARG A 1 89 ? -14.114 14.681 16.562 1.00 91.31 89 ARG A N 1
ATOM 707 C CA . ARG A 1 89 ? -15.127 13.914 15.820 1.00 91.31 89 ARG A CA 1
ATOM 708 C C . ARG A 1 89 ? -15.331 12.516 16.388 1.00 91.31 89 ARG A C 1
ATOM 710 O O . ARG A 1 89 ? -16.459 12.029 16.418 1.00 91.31 89 ARG A O 1
ATOM 717 N N . LEU A 1 90 ? -14.255 11.878 16.845 1.00 91.75 90 LEU A N 1
ATOM 718 C CA . LEU A 1 90 ? -14.320 10.563 17.470 1.00 91.75 90 LEU A CA 1
ATOM 719 C C . LEU A 1 90 ? -15.126 10.619 18.778 1.00 91.75 90 LEU A C 1
ATOM 721 O O . LEU A 1 90 ? -16.123 9.910 18.915 1.00 91.75 90 LEU A O 1
ATOM 725 N N . LEU A 1 91 ? -14.741 11.495 19.712 1.00 91.00 91 LEU A N 1
ATOM 726 C CA . LEU A 1 91 ? -15.387 11.642 21.022 1.00 91.00 91 LEU A CA 1
ATOM 727 C C . LEU A 1 91 ? -16.810 12.210 20.925 1.00 91.00 91 LEU A C 1
ATOM 729 O O . LEU A 1 91 ? -17.670 11.862 21.734 1.00 91.00 91 LEU A O 1
ATOM 733 N N . GLY A 1 92 ? -17.074 13.046 19.919 1.00 90.38 92 GLY A N 1
ATOM 734 C CA . GLY A 1 92 ? -18.402 13.579 19.620 1.00 90.38 92 GLY A CA 1
ATOM 735 C C . GLY A 1 92 ? -19.360 12.565 18.986 1.00 90.38 92 GLY A C 1
ATOM 736 O O . GLY A 1 92 ? -20.553 12.845 18.872 1.00 90.38 92 GLY A O 1
ATOM 737 N N . SER A 1 93 ? -18.877 11.385 18.583 1.00 92.25 93 SER A N 1
ATOM 738 C CA . SER A 1 93 ? -19.718 10.365 17.956 1.00 92.25 93 SER A CA 1
ATOM 739 C C . SER A 1 93 ? -20.732 9.765 18.941 1.00 92.25 93 SER A C 1
ATOM 741 O O . SER A 1 93 ? -20.470 9.574 20.135 1.00 92.25 93 SER A O 1
ATOM 743 N N . SER A 1 94 ? -21.923 9.427 18.444 1.00 89.69 94 SER A N 1
ATOM 744 C CA . SER A 1 94 ? -22.953 8.766 19.258 1.00 89.69 94 SER A CA 1
ATOM 745 C C . SER A 1 94 ? -22.492 7.387 19.743 1.00 89.69 94 SER A C 1
ATOM 747 O O . SER A 1 94 ? -22.851 6.957 20.840 1.00 89.69 94 SER A O 1
ATOM 749 N N . GLN A 1 95 ? -21.633 6.728 18.967 1.00 88.69 95 GLN A N 1
ATOM 750 C CA . GLN A 1 95 ? -21.076 5.419 19.267 1.00 88.69 95 GLN A CA 1
ATOM 751 C C . GLN A 1 95 ? -20.076 5.479 20.427 1.00 88.69 95 GLN A C 1
ATOM 753 O O . GLN A 1 95 ? -20.183 4.660 21.336 1.00 88.69 95 GLN A O 1
ATOM 758 N N . ILE A 1 96 ? -19.168 6.465 20.484 1.00 88.44 96 ILE A N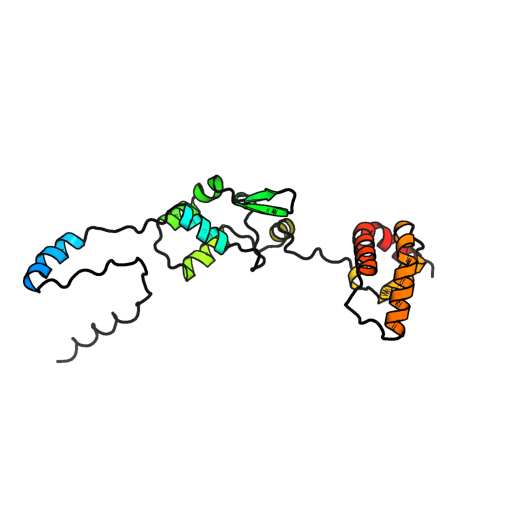 1
ATOM 759 C CA . ILE A 1 96 ? -18.287 6.626 21.657 1.00 88.44 96 ILE A CA 1
ATOM 760 C C . ILE A 1 96 ? -19.096 6.896 22.926 1.00 88.44 96 ILE A C 1
ATOM 762 O O . ILE A 1 96 ? -18.809 6.307 23.967 1.00 88.44 96 ILE A O 1
ATOM 766 N N . ASN A 1 97 ? -20.150 7.709 22.846 1.00 84.88 97 ASN A N 1
ATOM 767 C CA . ASN A 1 97 ? -21.022 7.957 23.996 1.00 84.88 97 ASN A CA 1
ATOM 768 C C . ASN A 1 97 ? -21.727 6.686 24.495 1.00 84.88 97 ASN A C 1
ATOM 770 O O . ASN A 1 97 ? -21.918 6.527 25.704 1.00 84.88 97 ASN A O 1
ATOM 774 N N . LEU A 1 98 ? -22.081 5.771 23.588 1.00 84.25 98 LEU A N 1
ATOM 775 C CA . LEU A 1 98 ? -22.584 4.446 23.945 1.00 84.25 98 LEU A CA 1
ATOM 776 C C . LEU A 1 98 ? -21.486 3.623 24.633 1.00 84.25 98 LEU A C 1
ATOM 778 O O . LEU A 1 98 ? -21.692 3.133 25.743 1.00 84.25 98 LEU A O 1
ATOM 782 N N . PHE A 1 99 ? -20.296 3.543 24.031 1.00 84.81 99 PHE A N 1
ATOM 783 C CA . PHE A 1 99 ? -19.183 2.752 24.561 1.00 84.81 99 PHE A CA 1
ATOM 784 C C . PHE A 1 99 ? -18.650 3.251 25.911 1.00 84.81 99 PHE A C 1
ATOM 786 O O . PHE A 1 99 ? -18.216 2.443 26.736 1.00 84.81 99 PHE A O 1
ATOM 793 N N . ARG A 1 100 ? -18.739 4.562 26.172 1.00 83.81 100 ARG A N 1
ATOM 794 C CA . ARG A 1 100 ? -18.396 5.189 27.459 1.00 83.81 100 ARG A CA 1
ATOM 795 C C . ARG A 1 100 ? -19.283 4.685 28.600 1.00 83.81 100 ARG A C 1
ATOM 797 O O . ARG A 1 100 ? -18.813 4.560 29.726 1.00 83.81 100 ARG A O 1
ATOM 804 N N . LYS A 1 101 ? -20.553 4.390 28.308 1.00 79.44 101 LYS A N 1
ATOM 805 C CA . LYS A 1 101 ? -21.549 3.929 29.290 1.00 79.44 101 LYS A CA 1
ATOM 806 C C . LYS A 1 101 ? -21.605 2.407 29.423 1.00 79.44 101 LYS A C 1
ATOM 808 O O . LYS A 1 101 ? -22.188 1.904 30.377 1.00 79.44 101 LYS A O 1
ATOM 813 N N . THR A 1 102 ? -21.028 1.665 28.477 1.00 75.06 102 THR A N 1
ATOM 814 C CA . THR A 1 102 ? -21.063 0.199 28.490 1.00 75.06 102 THR A CA 1
ATOM 815 C C . THR A 1 102 ? -19.865 -0.422 29.203 1.00 75.06 102 THR A C 1
ATOM 817 O O . THR A 1 102 ? -18.708 -0.187 28.844 1.00 75.06 102 THR A O 1
ATOM 820 N N . PHE A 1 103 ? -20.155 -1.338 30.126 1.00 75.31 103 PHE A N 1
ATOM 821 C CA . PHE A 1 103 ? -19.169 -2.194 30.786 1.00 75.31 103 PHE A CA 1
ATOM 822 C C . PHE A 1 103 ? -18.914 -3.463 29.973 1.00 75.31 103 PHE A C 1
ATOM 824 O O . PHE A 1 103 ? -19.286 -4.565 30.362 1.00 75.31 103 PHE A O 1
ATOM 831 N N . LEU A 1 104 ? -18.294 -3.302 28.805 1.00 79.31 104 LEU A N 1
ATOM 832 C CA . LEU A 1 104 ? -17.840 -4.430 27.993 1.00 79.31 104 LEU A CA 1
ATOM 833 C C . LEU A 1 104 ? -16.358 -4.700 28.243 1.00 79.31 104 LEU A C 1
ATOM 835 O O . LEU A 1 104 ? -15.549 -3.766 28.257 1.00 79.31 104 LEU A O 1
ATOM 839 N N . ALA A 1 105 ? -16.007 -5.977 28.399 1.00 79.56 105 ALA A N 1
ATOM 840 C CA . ALA A 1 105 ? -14.619 -6.424 28.386 1.00 79.56 105 ALA A CA 1
ATOM 841 C C . ALA A 1 105 ? -13.956 -6.078 27.040 1.00 79.56 105 ALA A C 1
ATOM 843 O O . ALA A 1 105 ? -14.623 -6.068 26.000 1.00 79.56 105 ALA A O 1
ATOM 844 N N . GLU A 1 106 ? -12.642 -5.824 27.043 1.00 78.75 106 GLU A N 1
ATOM 845 C CA . GLU A 1 106 ? -11.904 -5.418 25.835 1.00 78.75 106 GLU A CA 1
ATOM 846 C C . GLU A 1 106 ? -12.080 -6.409 24.675 1.00 78.75 106 GLU A C 1
ATOM 848 O O . GLU A 1 106 ? -12.232 -5.983 23.533 1.00 78.75 106 GLU A O 1
ATOM 853 N N . GLN A 1 107 ? -12.171 -7.712 24.965 1.00 78.88 107 GLN A N 1
ATOM 854 C CA . GLN A 1 107 ? -12.399 -8.758 23.960 1.00 78.88 107 GLN A CA 1
ATOM 855 C C . GLN A 1 107 ? -13.696 -8.595 23.146 1.00 78.88 107 GLN A C 1
ATOM 857 O O . GLN A 1 107 ? -13.771 -9.080 22.022 1.00 78.88 107 GLN A O 1
ATOM 862 N N . ILE A 1 108 ? -14.708 -7.917 23.696 1.00 83.94 108 ILE A N 1
ATOM 863 C CA . ILE A 1 108 ? -15.985 -7.633 23.021 1.00 83.94 108 ILE A CA 1
ATOM 864 C C . ILE A 1 108 ? -15.967 -6.210 22.460 1.00 83.94 108 ILE A C 1
ATOM 866 O O . ILE A 1 108 ? -16.436 -5.956 21.350 1.00 83.94 108 ILE A O 1
ATOM 870 N N . LEU A 1 109 ? -15.393 -5.278 23.220 1.00 84.38 109 LEU A N 1
ATOM 871 C CA . LEU A 1 109 ? -15.347 -3.870 22.861 1.00 84.38 109 LEU A CA 1
ATOM 872 C C . LEU A 1 109 ? -14.478 -3.608 21.625 1.00 84.38 109 LEU A C 1
ATOM 874 O O . LEU A 1 109 ? -14.896 -2.864 20.746 1.00 84.38 109 LEU A O 1
ATOM 878 N N . ILE A 1 110 ? -13.295 -4.219 21.530 1.00 86.81 110 ILE A N 1
ATOM 879 C CA . ILE A 1 110 ? -12.358 -3.981 20.423 1.00 86.81 110 ILE A CA 1
ATOM 880 C C . ILE A 1 110 ? -12.964 -4.380 19.066 1.00 86.81 110 ILE A C 1
ATOM 882 O O . ILE A 1 110 ? -12.910 -3.555 18.155 1.00 86.81 110 ILE A O 1
ATOM 886 N N . PRO A 1 111 ? -13.576 -5.570 18.889 1.00 86.62 111 PRO A N 1
ATOM 887 C CA . PRO A 1 111 ? -14.275 -5.902 17.647 1.00 86.62 111 PRO A CA 1
ATOM 888 C C . PRO A 1 111 ? -15.389 -4.910 17.288 1.00 86.62 111 PRO A C 1
ATOM 890 O O . PRO A 1 111 ? -15.499 -4.519 16.127 1.00 86.62 111 PRO A O 1
ATOM 893 N N . ALA A 1 112 ? -16.174 -4.462 18.274 1.00 88.31 112 ALA A N 1
ATOM 894 C CA . ALA A 1 112 ? -17.262 -3.509 18.055 1.00 88.31 112 ALA A CA 1
ATOM 895 C C . ALA A 1 112 ? -16.748 -2.114 17.662 1.00 88.31 112 ALA A C 1
ATOM 897 O O . ALA A 1 112 ? -17.275 -1.478 16.746 1.00 88.31 112 ALA A O 1
ATOM 898 N N . LEU A 1 113 ? -15.682 -1.640 18.312 1.00 90.00 113 LEU A N 1
ATOM 899 C CA . LEU A 1 113 ? -14.995 -0.409 17.923 1.00 90.00 113 LEU A CA 1
ATOM 900 C C . LEU A 1 113 ? -14.382 -0.551 16.532 1.00 90.00 113 LEU A C 1
ATOM 902 O O . LEU A 1 113 ? -14.486 0.374 15.731 1.00 90.00 113 LEU A O 1
ATOM 906 N N . ARG A 1 114 ? -13.822 -1.720 16.207 1.00 89.88 114 ARG A N 1
ATOM 907 C CA . ARG A 1 114 ? -13.222 -1.982 14.900 1.00 89.88 114 ARG A CA 1
ATOM 908 C C . ARG A 1 114 ? -14.235 -1.880 13.768 1.00 89.88 114 ARG A C 1
ATOM 910 O O . ARG A 1 114 ? -13.980 -1.169 12.805 1.00 89.88 114 ARG A O 1
ATOM 917 N N . SER A 1 115 ? -15.389 -2.534 13.887 1.00 87.81 115 SER A N 1
ATOM 918 C CA . SER A 1 115 ? -16.449 -2.438 12.871 1.00 87.81 115 SER A CA 1
ATOM 919 C C . SER A 1 115 ? -17.024 -1.022 12.749 1.00 87.81 115 SER A C 1
ATOM 921 O O . SER A 1 115 ? -17.522 -0.622 11.695 1.00 87.81 115 SER A O 1
ATOM 923 N N . THR A 1 116 ? -16.974 -0.256 13.839 1.00 90.75 116 THR A N 1
ATOM 924 C CA . THR A 1 116 ? -17.544 1.090 13.897 1.00 90.75 116 THR A CA 1
ATOM 925 C C . THR A 1 116 ? -16.607 2.141 13.316 1.00 90.75 116 THR A C 1
ATOM 927 O O . THR A 1 116 ? -17.052 2.950 12.508 1.00 90.75 116 THR A O 1
ATOM 930 N N . PHE A 1 117 ? -15.332 2.124 13.700 1.00 91.75 117 PHE A N 1
ATOM 931 C CA . PHE A 1 117 ? -14.380 3.207 13.440 1.00 91.75 117 PHE A CA 1
ATOM 932 C C . PHE A 1 117 ? -13.286 2.846 12.438 1.00 91.75 117 PHE A C 1
ATOM 934 O O . PHE A 1 117 ? -12.662 3.754 11.893 1.00 91.75 117 PHE A O 1
ATOM 941 N N . CYS A 1 118 ? -13.068 1.558 12.161 1.00 88.88 118 CYS A N 1
ATOM 942 C CA . CYS A 1 118 ? -12.116 1.121 11.148 1.00 88.88 118 CYS A CA 1
ATOM 943 C C . CYS A 1 118 ? -12.832 0.724 9.855 1.00 88.88 118 CYS A C 1
ATOM 945 O O . CYS A 1 118 ? -13.972 0.256 9.845 1.00 88.88 118 CYS A O 1
ATOM 947 N N . CYS A 1 119 ? -12.116 0.873 8.755 1.00 84.62 119 CYS A N 1
ATOM 948 C CA . CYS A 1 119 ? -12.435 0.301 7.469 1.00 84.62 119 CYS A CA 1
ATOM 949 C C . CYS A 1 119 ? -11.724 -1.033 7.269 1.00 84.62 119 CYS A C 1
ATOM 951 O O . CYS A 1 119 ? -10.565 -1.204 7.649 1.00 84.62 119 CYS A O 1
ATOM 953 N N . VAL A 1 120 ? -12.409 -1.928 6.565 1.00 75.50 120 VAL A N 1
ATOM 954 C CA . VAL A 1 120 ? -11.874 -3.209 6.083 1.00 75.50 120 VAL A CA 1
ATOM 955 C C . VAL A 1 120 ? -11.963 -3.342 4.557 1.00 75.50 120 VAL A C 1
ATOM 957 O O . VAL A 1 120 ? -11.546 -4.355 4.011 1.00 75.50 120 VAL A O 1
ATOM 960 N N . GLU A 1 121 ? -12.499 -2.334 3.858 1.00 70.19 121 GLU A N 1
ATOM 961 C CA . GLU A 1 121 ? -12.840 -2.413 2.431 1.00 70.19 121 GLU A CA 1
ATOM 962 C C . GLU A 1 121 ? -12.034 -1.441 1.551 1.00 70.19 121 GLU A C 1
ATOM 964 O O . GLU A 1 121 ? -11.593 -0.371 1.988 1.00 70.19 121 GLU A O 1
ATOM 969 N N . GLY A 1 122 ? -11.869 -1.838 0.283 1.00 64.44 122 GLY A N 1
ATOM 970 C CA . GLY A 1 122 ? -10.824 -1.393 -0.648 1.00 64.44 122 GLY A CA 1
ATOM 971 C C . GLY A 1 122 ? -10.574 0.112 -0.738 1.00 64.44 122 GLY A C 1
ATOM 972 O O . GLY A 1 122 ? -9.456 0.548 -0.498 1.00 64.44 122 GLY A O 1
ATOM 973 N N . GLN A 1 123 ? -11.586 0.944 -1.016 1.00 67.12 123 GLN A N 1
ATOM 974 C CA . GLN A 1 123 ? -11.337 2.387 -1.208 1.00 67.12 123 GLN A CA 1
ATOM 975 C C . GLN A 1 123 ? -10.759 3.089 0.026 1.00 67.12 123 GLN A C 1
ATOM 977 O O . GLN A 1 123 ? -10.032 4.071 -0.107 1.00 67.12 123 GLN A O 1
ATOM 982 N N . CYS A 1 124 ? -11.061 2.591 1.221 1.00 70.69 124 CYS A N 1
ATOM 983 C CA . CYS A 1 124 ? -10.527 3.149 2.453 1.00 70.69 124 CYS A CA 1
ATOM 984 C C . CYS A 1 124 ? -9.109 2.624 2.736 1.00 70.69 124 CYS A C 1
ATOM 986 O O . CYS A 1 124 ? -8.247 3.384 3.165 1.00 70.69 124 CYS A O 1
ATOM 988 N N . LEU A 1 125 ? -8.829 1.358 2.403 1.00 70.88 125 LEU A N 1
ATOM 989 C CA . LEU A 1 125 ? -7.484 0.780 2.504 1.00 70.88 125 LEU A CA 1
ATOM 990 C C . LEU A 1 125 ? -6.493 1.398 1.506 1.00 70.88 125 LEU A C 1
ATOM 992 O O . LEU A 1 125 ? -5.328 1.574 1.860 1.00 70.88 125 LEU A O 1
ATOM 996 N N . LEU A 1 126 ? -6.958 1.783 0.308 1.00 68.38 126 LEU A N 1
ATOM 997 C CA . LEU A 1 126 ? -6.161 2.521 -0.681 1.00 68.38 126 LEU A CA 1
ATOM 998 C C . LEU A 1 126 ? -5.614 3.826 -0.107 1.00 68.38 126 LEU A C 1
ATOM 1000 O O . LEU A 1 126 ? -4.456 4.160 -0.326 1.00 68.38 126 LEU A O 1
ATOM 1004 N N . ARG A 1 127 ? -6.439 4.551 0.655 1.00 65.69 127 ARG A N 1
ATOM 1005 C CA . ARG A 1 127 ? -6.032 5.830 1.237 1.00 65.69 127 ARG A CA 1
ATOM 1006 C C . ARG A 1 127 ? -4.940 5.673 2.292 1.00 65.69 127 ARG A C 1
ATOM 1008 O O . ARG A 1 127 ? -4.103 6.550 2.414 1.00 65.69 127 ARG A O 1
ATOM 1015 N N . CYS A 1 128 ? -4.946 4.566 3.028 1.00 66.38 128 CYS A N 1
ATOM 1016 C CA . CYS A 1 128 ? -3.910 4.256 4.010 1.00 66.38 128 CYS A CA 1
ATOM 1017 C C . CYS A 1 128 ? -2.674 3.562 3.403 1.00 66.38 128 CYS A C 1
ATOM 1019 O O . CYS A 1 128 ? -1.833 3.084 4.156 1.00 66.38 128 CYS A O 1
ATOM 1021 N N . GLY A 1 129 ? -2.577 3.420 2.072 1.00 60.81 129 GLY A N 1
ATOM 1022 C CA . GLY A 1 129 ? -1.461 2.712 1.428 1.00 60.81 129 GLY A CA 1
ATOM 1023 C C . GLY A 1 129 ? -1.373 1.217 1.778 1.00 60.81 129 GLY A C 1
ATOM 1024 O O . GLY A 1 129 ? -0.363 0.576 1.514 1.00 60.81 129 GLY A O 1
ATOM 1025 N N . LEU A 1 130 ? -2.422 0.642 2.382 1.00 62.56 130 LEU A N 1
ATOM 1026 C CA . LEU A 1 130 ? -2.443 -0.739 2.890 1.00 62.56 130 LEU A CA 1
ATOM 1027 C C . LEU A 1 130 ? -2.928 -1.760 1.859 1.00 62.56 130 LEU A C 1
ATOM 1029 O O . LEU A 1 130 ? -2.863 -2.969 2.096 1.00 62.56 130 LEU A O 1
ATOM 1033 N N . GLN A 1 131 ? -3.440 -1.286 0.727 1.00 49.94 131 GLN A N 1
ATOM 1034 C CA . GLN A 1 131 ? -3.733 -2.132 -0.413 1.00 49.94 131 GLN A CA 1
ATOM 1035 C C . GLN A 1 131 ? -2.558 -2.009 -1.386 1.00 49.94 131 GLN A C 1
ATOM 1037 O O . GLN A 1 131 ? -2.269 -0.883 -1.797 1.00 49.94 131 GLN A O 1
ATOM 1042 N N . PRO A 1 132 ? -1.881 -3.116 -1.758 1.00 51.25 132 PRO A N 1
ATOM 1043 C CA . PRO A 1 132 ? -0.912 -3.057 -2.839 1.00 51.25 132 PRO A CA 1
ATOM 1044 C C . PRO A 1 132 ? -1.647 -2.471 -4.038 1.00 51.25 132 PRO A C 1
ATOM 1046 O O . PRO A 1 132 ? -2.729 -2.957 -4.400 1.00 51.25 132 PRO A O 1
ATOM 1049 N N . GLN A 1 133 ? -1.117 -1.379 -4.595 1.00 55.47 133 GLN A N 1
ATOM 1050 C CA . GLN A 1 133 ? -1.586 -0.926 -5.895 1.00 55.47 133 GLN A CA 1
ATOM 1051 C C . GLN A 1 133 ? -1.543 -2.156 -6.788 1.00 55.47 133 GLN A C 1
ATOM 1053 O O . GLN A 1 133 ? -0.554 -2.884 -6.773 1.00 55.47 133 GLN A O 1
ATOM 1058 N N . LYS A 1 134 ? -2.657 -2.472 -7.452 1.00 60.12 134 LYS A N 1
ATOM 1059 C CA . LYS A 1 134 ? -2.707 -3.634 -8.331 1.00 60.12 134 LYS A CA 1
ATOM 1060 C C . LYS A 1 134 ? -1.587 -3.440 -9.348 1.00 60.12 134 LYS A C 1
ATOM 1062 O O . LYS A 1 134 ? -1.719 -2.567 -10.205 1.00 60.12 134 LYS A O 1
ATOM 1067 N N . GLU A 1 135 ? -0.502 -4.197 -9.192 1.00 64.19 135 GLU A N 1
ATOM 1068 C CA . GLU A 1 135 ? 0.623 -4.152 -10.115 1.00 64.19 135 GLU A CA 1
ATOM 1069 C C . GLU A 1 135 ? 0.063 -4.344 -11.514 1.00 64.19 135 GLU A C 1
ATOM 1071 O O . GLU A 1 135 ? -0.845 -5.163 -11.739 1.00 64.19 135 GLU A O 1
ATOM 1076 N N . SER A 1 136 ? 0.531 -3.521 -12.449 1.00 82.62 136 SER A N 1
ATOM 1077 C CA . SER A 1 136 ? 0.078 -3.669 -13.816 1.00 82.62 136 SER A CA 1
ATOM 1078 C C . SER A 1 136 ? 0.422 -5.070 -14.316 1.00 82.62 136 SER A C 1
ATOM 1080 O O . SER A 1 136 ? 1.414 -5.675 -13.919 1.00 82.62 136 SER A O 1
ATOM 1082 N N . GLU A 1 137 ? -0.391 -5.599 -15.227 1.00 85.75 137 GLU A N 1
ATOM 1083 C CA . GLU A 1 137 ? -0.116 -6.888 -15.873 1.00 85.75 137 GLU A CA 1
ATOM 1084 C C . GLU A 1 137 ? 1.277 -6.915 -16.532 1.00 85.75 137 GLU A C 1
ATOM 1086 O O . GLU A 1 137 ? 1.891 -7.970 -16.653 1.00 85.75 137 GLU A O 1
ATOM 1091 N N . LEU A 1 138 ? 1.799 -5.743 -16.916 1.00 88.94 138 LEU A N 1
ATOM 1092 C CA . LEU A 1 138 ? 3.149 -5.594 -17.445 1.00 88.94 138 LEU A CA 1
ATOM 1093 C C . LEU A 1 138 ? 4.222 -5.806 -16.372 1.00 88.94 138 LEU A C 1
ATOM 1095 O O . LEU A 1 138 ? 5.194 -6.502 -16.652 1.00 88.94 138 LEU A O 1
ATOM 1099 N N . VAL A 1 139 ? 4.048 -5.253 -15.171 1.00 90.00 139 VAL A N 1
ATOM 1100 C CA . VAL A 1 139 ? 4.962 -5.478 -14.038 1.00 90.00 139 VAL A CA 1
ATOM 1101 C C . VAL A 1 139 ? 4.866 -6.929 -13.567 1.00 90.00 139 VAL A C 1
ATOM 1103 O O . VAL A 1 139 ? 5.879 -7.613 -13.463 1.00 90.00 139 VAL A O 1
ATOM 1106 N N . ALA A 1 140 ? 3.648 -7.453 -13.413 1.00 88.19 140 ALA A N 1
ATOM 1107 C CA . ALA A 1 140 ? 3.418 -8.826 -12.964 1.00 88.19 140 ALA A CA 1
ATOM 1108 C C . ALA A 1 140 ? 3.973 -9.897 -13.928 1.00 88.19 140 ALA A C 1
ATOM 1110 O O . ALA A 1 140 ? 4.273 -11.013 -13.508 1.00 88.19 140 ALA A O 1
ATOM 1111 N N . ASN A 1 141 ? 4.098 -9.586 -15.224 1.00 89.69 141 ASN A N 1
ATOM 1112 C CA . ASN A 1 141 ? 4.663 -10.494 -16.230 1.00 89.69 141 ASN A CA 1
ATOM 1113 C C . ASN A 1 141 ? 6.183 -10.319 -16.427 1.00 89.69 141 ASN A C 1
ATOM 1115 O O . ASN A 1 141 ? 6.780 -10.950 -17.305 1.00 89.69 141 ASN A O 1
ATOM 1119 N N . PHE A 1 142 ? 6.830 -9.462 -15.643 1.00 92.00 142 PHE A N 1
ATOM 1120 C CA . PHE A 1 142 ? 8.280 -9.331 -15.648 1.00 92.00 142 PHE A CA 1
ATOM 1121 C C . PHE A 1 142 ? 8.936 -10.550 -14.959 1.00 92.00 142 PHE A C 1
ATOM 1123 O O . PHE A 1 142 ? 8.365 -11.083 -14.009 1.00 92.00 142 PHE A O 1
ATOM 1130 N N . PRO A 1 143 ? 10.100 -11.060 -15.419 1.00 92.38 143 PRO A N 1
ATOM 1131 C CA . PRO A 1 143 ? 10.925 -10.618 -16.551 1.00 92.38 143 PRO A CA 1
ATOM 1132 C C . PRO A 1 143 ? 10.518 -11.190 -17.923 1.00 92.38 143 PRO A C 1
ATOM 1134 O O . PRO A 1 143 ? 11.200 -10.940 -18.919 1.00 92.38 143 PRO A O 1
ATOM 1137 N N . ASN A 1 144 ? 9.425 -11.952 -18.033 1.00 91.25 144 ASN A N 1
ATOM 1138 C CA . ASN A 1 144 ? 9.069 -12.660 -19.273 1.00 91.25 144 ASN A CA 1
ATOM 1139 C C . ASN A 1 144 ? 8.799 -11.715 -20.456 1.00 91.25 144 ASN A C 1
ATOM 1141 O O . ASN A 1 144 ? 9.093 -12.044 -21.608 1.00 91.25 144 ASN A O 1
ATOM 1145 N N . ASN A 1 145 ? 8.263 -10.524 -20.190 1.00 92.75 145 ASN A N 1
ATOM 1146 C CA . ASN A 1 145 ? 8.015 -9.490 -21.196 1.00 92.75 145 ASN A CA 1
ATOM 1147 C C . ASN A 1 145 ? 9.199 -8.524 -21.417 1.00 92.75 145 ASN A C 1
ATOM 1149 O O . ASN A 1 145 ? 9.117 -7.675 -22.307 1.00 92.75 145 ASN A O 1
ATOM 1153 N N . ALA A 1 146 ? 10.315 -8.662 -20.692 1.00 91.75 146 ALA A N 1
ATOM 1154 C CA . ALA A 1 146 ? 11.419 -7.695 -20.700 1.00 91.75 146 ALA A CA 1
ATOM 1155 C C . ALA A 1 146 ? 12.015 -7.452 -22.097 1.00 91.75 146 ALA A C 1
ATOM 1157 O O . ALA A 1 146 ? 12.320 -6.321 -22.467 1.00 91.75 146 ALA A O 1
ATOM 1158 N N . ARG A 1 147 ? 12.119 -8.499 -22.927 1.00 91.25 147 ARG A N 1
ATOM 1159 C CA . ARG A 1 147 ? 12.600 -8.364 -24.315 1.00 91.25 147 ARG A CA 1
ATOM 1160 C C . ARG A 1 147 ? 11.667 -7.521 -25.180 1.00 91.25 147 ARG A C 1
ATOM 1162 O O . ARG A 1 147 ? 12.145 -6.749 -26.007 1.00 91.25 147 ARG A O 1
ATOM 1169 N N . LYS A 1 148 ? 10.350 -7.660 -24.992 1.00 92.06 148 LYS A N 1
ATOM 1170 C CA . LYS A 1 148 ? 9.354 -6.855 -25.712 1.00 92.06 148 LYS A CA 1
ATOM 1171 C C . LYS A 1 148 ? 9.441 -5.394 -25.270 1.00 92.06 148 LYS A C 1
ATOM 1173 O O . LYS A 1 148 ? 9.455 -4.512 -26.120 1.00 92.06 148 LYS A O 1
ATOM 1178 N N . LEU A 1 149 ? 9.595 -5.162 -23.964 1.00 92.69 149 LEU A N 1
ATOM 1179 C CA . LEU A 1 149 ? 9.765 -3.828 -23.382 1.00 92.69 149 LEU A CA 1
ATOM 1180 C C . LEU A 1 149 ? 11.035 -3.130 -23.899 1.00 92.69 149 LEU A C 1
ATOM 1182 O O . LEU A 1 149 ? 10.953 -1.994 -24.355 1.00 92.69 149 LEU A O 1
ATOM 1186 N N . LEU A 1 150 ? 12.179 -3.826 -23.942 1.00 91.88 150 LEU A N 1
ATOM 1187 C CA . LEU A 1 150 ? 13.421 -3.314 -24.546 1.00 91.88 150 LEU A CA 1
ATOM 1188 C C . LEU A 1 150 ? 13.246 -2.966 -26.030 1.00 91.88 150 LEU A C 1
ATOM 1190 O O . LEU A 1 150 ? 13.751 -1.951 -26.509 1.00 91.88 150 LEU A O 1
ATOM 1194 N N . ALA A 1 151 ? 12.509 -3.796 -26.769 1.00 91.88 151 ALA A N 1
ATOM 1195 C CA . ALA A 1 151 ? 12.292 -3.604 -28.197 1.00 91.88 151 ALA A CA 1
ATOM 1196 C C . ALA A 1 151 ? 11.395 -2.399 -28.528 1.00 91.88 151 ALA A C 1
ATOM 1198 O O . ALA A 1 151 ? 11.363 -1.983 -29.688 1.00 91.88 151 ALA A O 1
ATOM 1199 N N . LEU A 1 152 ? 10.651 -1.839 -27.568 1.00 89.50 152 LEU A N 1
ATOM 1200 C CA . LEU A 1 152 ? 9.858 -0.625 -27.791 1.00 89.50 152 LEU A CA 1
ATOM 1201 C C . LEU A 1 152 ? 10.728 0.612 -28.025 1.00 89.50 152 LEU A C 1
ATOM 1203 O O . LEU A 1 152 ? 10.260 1.554 -28.657 1.00 89.50 152 LEU A O 1
ATOM 1207 N N . ASN A 1 153 ? 11.977 0.612 -27.538 1.00 87.38 153 ASN A N 1
ATOM 1208 C CA . ASN A 1 153 ? 12.869 1.775 -27.567 1.00 87.38 153 ASN A CA 1
ATOM 1209 C C . ASN A 1 153 ? 12.194 3.057 -27.029 1.00 87.38 153 ASN A C 1
ATOM 1211 O O . ASN A 1 153 ? 12.394 4.155 -27.550 1.00 87.38 153 ASN A O 1
ATOM 1215 N N . TYR A 1 154 ? 11.353 2.894 -26.005 1.00 92.69 154 TYR A N 1
ATOM 1216 C CA . TYR A 1 154 ? 10.607 3.973 -25.371 1.00 92.69 154 TYR A CA 1
ATOM 1217 C C . TYR A 1 154 ? 11.564 4.869 -24.573 1.00 92.69 154 TYR A C 1
ATOM 1219 O O . TYR A 1 154 ? 12.368 4.362 -23.793 1.00 92.69 154 TYR A O 1
ATOM 1227 N N . GLU A 1 155 ? 11.507 6.191 -24.782 1.00 94.56 155 GLU A N 1
ATOM 1228 C CA . GLU A 1 155 ? 12.508 7.136 -24.251 1.00 94.56 155 GLU A CA 1
ATOM 1229 C C . GLU A 1 155 ? 12.732 7.001 -22.733 1.00 94.56 155 GLU A C 1
ATOM 1231 O O . GLU A 1 155 ? 13.891 6.870 -22.333 1.00 94.56 155 GLU A O 1
ATOM 1236 N N . PRO A 1 156 ? 11.678 6.921 -21.892 1.00 93.94 156 PRO A N 1
ATOM 1237 C CA . PRO A 1 156 ? 11.831 6.735 -20.447 1.00 93.94 156 PRO A CA 1
ATOM 1238 C C . PRO A 1 156 ? 12.522 5.433 -20.030 1.00 93.94 156 PRO A C 1
ATOM 1240 O O . PRO A 1 156 ? 13.071 5.366 -18.938 1.00 93.94 156 PRO A O 1
ATOM 1243 N N . PHE A 1 157 ? 12.540 4.396 -20.874 1.00 94.00 157 PHE A N 1
ATOM 1244 C CA . PHE A 1 157 ? 13.203 3.129 -20.545 1.00 94.00 157 PHE A CA 1
ATOM 1245 C C . PHE A 1 157 ? 14.701 3.146 -20.849 1.00 94.00 157 PHE A C 1
ATOM 1247 O O . PHE A 1 157 ? 15.453 2.365 -20.262 1.00 94.00 157 PHE A O 1
ATOM 1254 N N . LYS A 1 158 ? 15.169 4.048 -21.722 1.00 93.06 158 LYS A N 1
ATOM 1255 C CA . LYS A 1 158 ? 16.572 4.085 -22.164 1.00 93.06 158 LYS A CA 1
ATOM 1256 C C . LYS A 1 158 ? 17.599 4.165 -21.028 1.00 93.06 158 LYS A C 1
ATOM 1258 O O . LYS A 1 158 ? 18.591 3.441 -21.129 1.00 93.06 158 LYS A O 1
ATOM 1263 N N . PRO A 1 159 ? 17.404 4.963 -19.955 1.00 95.62 159 PRO A N 1
ATOM 1264 C CA . PRO A 1 159 ? 18.341 4.992 -18.830 1.00 95.62 159 PRO A CA 1
ATOM 1265 C C . PRO A 1 159 ? 18.528 3.620 -18.166 1.00 95.62 159 PRO A C 1
ATOM 1267 O O . PRO A 1 159 ? 19.615 3.308 -17.689 1.00 95.62 159 PRO A O 1
ATOM 1270 N N . HIS A 1 160 ? 17.496 2.775 -18.205 1.00 95.12 160 HIS A N 1
ATOM 1271 C CA . HIS A 1 160 ? 17.472 1.467 -17.555 1.00 95.12 160 HIS A CA 1
ATOM 1272 C C . HIS A 1 160 ? 17.932 0.325 -18.471 1.00 95.12 160 HIS A C 1
ATOM 1274 O O . HIS A 1 160 ? 18.220 -0.764 -17.982 1.00 95.12 160 HIS A O 1
ATOM 1280 N N . HIS A 1 161 ? 18.051 0.542 -19.789 1.00 93.44 161 HIS A N 1
ATOM 1281 C CA . HIS A 1 161 ? 18.357 -0.519 -20.762 1.00 93.44 161 HIS A CA 1
ATOM 1282 C C . HIS A 1 161 ? 19.602 -1.332 -20.404 1.00 93.44 161 HIS A C 1
ATOM 1284 O O . HIS A 1 161 ? 19.582 -2.556 -20.506 1.00 93.44 161 HIS A O 1
ATOM 1290 N N . LYS A 1 162 ? 20.684 -0.667 -19.979 1.00 95.00 162 LYS A N 1
ATOM 1291 C CA . LYS A 1 162 ? 21.930 -1.352 -19.610 1.00 95.00 162 LYS A CA 1
ATOM 1292 C C . LYS A 1 162 ? 21.709 -2.308 -18.435 1.00 95.00 162 LYS A C 1
ATOM 1294 O O . LYS A 1 162 ? 22.130 -3.458 -18.507 1.00 95.00 162 LYS A O 1
ATOM 1299 N N . ASN A 1 163 ? 21.029 -1.837 -17.392 1.00 93.56 163 ASN A N 1
ATOM 1300 C CA . ASN A 1 163 ? 20.758 -2.615 -16.184 1.00 93.56 163 ASN A CA 1
ATOM 1301 C C . ASN A 1 163 ? 19.789 -3.761 -16.487 1.00 93.56 163 ASN A C 1
ATOM 1303 O O . ASN A 1 163 ? 19.989 -4.878 -16.027 1.00 93.56 163 ASN A O 1
ATOM 1307 N N . LEU A 1 164 ? 18.800 -3.512 -17.347 1.00 93.38 164 LEU A N 1
ATOM 1308 C CA . LEU A 1 164 ? 17.835 -4.515 -17.778 1.00 93.38 164 LEU A CA 1
ATOM 1309 C C . LEU A 1 164 ? 18.493 -5.645 -18.579 1.00 93.38 164 LEU A C 1
ATOM 1311 O O . LEU A 1 164 ? 18.198 -6.815 -18.355 1.00 93.38 164 LEU A O 1
ATOM 1315 N N . ILE A 1 165 ? 19.407 -5.310 -19.495 1.00 94.25 165 ILE A N 1
ATOM 1316 C CA . ILE A 1 165 ? 20.183 -6.302 -20.252 1.00 94.25 165 ILE A CA 1
ATOM 1317 C C . ILE A 1 165 ? 21.054 -7.125 -19.300 1.00 94.25 165 ILE A C 1
ATOM 1319 O O . ILE A 1 165 ? 21.005 -8.351 -19.361 1.00 94.25 165 ILE A O 1
ATOM 1323 N N . GLN A 1 166 ? 21.786 -6.460 -18.401 1.00 93.62 166 GLN A N 1
ATOM 1324 C CA . GLN A 1 166 ? 22.644 -7.122 -17.418 1.00 93.62 166 GLN A CA 1
ATOM 1325 C C . GLN A 1 166 ? 21.843 -8.092 -16.538 1.00 93.62 166 GLN A C 1
ATOM 1327 O O . GLN A 1 166 ? 22.198 -9.261 -16.435 1.00 93.62 166 GLN A O 1
ATOM 1332 N N . TYR A 1 167 ? 20.701 -7.654 -16.004 1.00 92.62 167 TYR A N 1
ATOM 1333 C CA . TYR A 1 167 ? 19.824 -8.490 -15.185 1.00 92.62 167 TYR A CA 1
ATOM 1334 C C . TYR A 1 167 ? 19.310 -9.727 -15.937 1.00 92.62 167 TYR A C 1
ATOM 1336 O O . TYR A 1 167 ? 19.299 -10.832 -15.398 1.00 92.62 167 TYR A O 1
ATOM 1344 N N . LEU A 1 168 ? 18.926 -9.585 -17.211 1.00 91.62 168 LEU A N 1
ATOM 1345 C CA . LEU A 1 168 ? 18.499 -10.727 -18.029 1.00 91.62 168 LEU A CA 1
ATOM 1346 C C . LEU A 1 168 ? 19.643 -11.707 -18.326 1.00 91.62 168 LEU A C 1
ATOM 1348 O O . LEU A 1 168 ? 19.402 -12.910 -18.464 1.00 91.62 168 LEU A O 1
ATOM 1352 N N . GLU A 1 169 ? 20.873 -11.212 -18.455 1.00 93.06 169 GLU A N 1
ATOM 1353 C CA . GLU A 1 169 ? 22.061 -12.051 -18.601 1.00 93.06 169 GLU A CA 1
ATOM 1354 C C . GLU A 1 169 ? 22.379 -12.804 -17.307 1.00 93.06 169 GLU A C 1
ATOM 1356 O O . GLU A 1 169 ? 22.624 -14.012 -17.370 1.00 93.06 169 GLU A O 1
ATOM 1361 N N . ASP A 1 170 ? 22.287 -12.130 -16.160 1.00 90.38 170 ASP A N 1
ATOM 1362 C CA . ASP A 1 170 ? 22.524 -12.708 -14.836 1.00 90.38 170 ASP A CA 1
ATOM 1363 C C . ASP A 1 170 ? 21.455 -13.737 -14.435 1.00 90.38 170 ASP A C 1
ATOM 1365 O O . ASP A 1 170 ? 21.774 -14.796 -13.887 1.00 90.38 170 ASP A O 1
ATOM 1369 N N . LEU A 1 171 ? 20.190 -13.509 -14.802 1.00 88.12 171 LEU A N 1
ATOM 1370 C CA . LEU A 1 171 ? 19.137 -14.522 -14.682 1.00 88.12 171 LEU A CA 1
ATOM 1371 C C . LEU A 1 171 ? 19.446 -15.765 -15.525 1.00 88.12 171 LEU A C 1
ATOM 1373 O O . LEU A 1 171 ? 19.175 -16.891 -15.108 1.00 88.12 171 LEU A O 1
ATOM 1377 N N . ARG A 1 172 ? 20.017 -15.586 -16.724 1.00 88.62 172 ARG A N 1
ATOM 1378 C CA . ARG A 1 172 ? 20.353 -16.702 -17.621 1.00 88.62 172 ARG A CA 1
ATOM 1379 C C . ARG A 1 172 ? 21.568 -17.492 -17.133 1.00 88.62 172 ARG A C 1
ATOM 1381 O O . ARG A 1 172 ? 21.614 -18.702 -17.351 1.00 88.62 172 ARG A O 1
ATOM 1388 N N . SER A 1 173 ? 22.553 -16.833 -16.527 1.00 89.56 173 SER A N 1
ATOM 1389 C CA . SER A 1 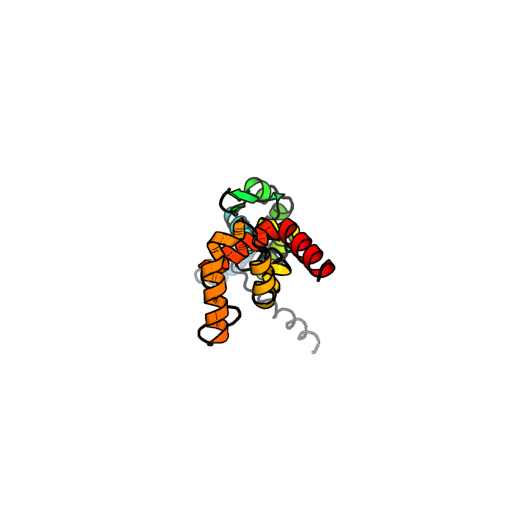173 ? 23.725 -17.493 -15.934 1.00 89.56 173 SER A CA 1
ATOM 1390 C C . SER A 1 173 ? 23.426 -18.138 -14.576 1.00 89.56 173 SER A C 1
ATOM 1392 O O . SER A 1 173 ? 24.236 -18.936 -14.107 1.00 89.56 173 SER A O 1
ATOM 1394 N N . GLY A 1 174 ? 22.269 -17.837 -13.974 1.00 85.31 174 GLY A N 1
ATOM 1395 C CA . GLY A 1 174 ? 21.878 -18.315 -12.647 1.00 85.31 174 GLY A CA 1
ATOM 1396 C C . GLY A 1 174 ? 22.520 -17.529 -11.501 1.00 85.31 174 GLY A C 1
ATOM 1397 O O . GLY A 1 174 ? 22.525 -18.012 -10.371 1.00 85.31 174 GLY A O 1
ATOM 1398 N N . ASN A 1 175 ? 23.073 -16.347 -11.790 1.00 79.88 175 ASN A N 1
ATOM 1399 C CA . ASN A 1 175 ? 23.621 -15.432 -10.787 1.00 79.88 175 ASN A CA 1
ATOM 1400 C C . ASN A 1 175 ? 22.519 -14.697 -10.014 1.00 79.88 175 ASN A C 1
ATOM 1402 O O . ASN A 1 175 ? 22.745 -14.294 -8.878 1.00 79.88 175 ASN A O 1
ATOM 1406 N N . GLU A 1 176 ? 21.343 -14.545 -10.624 1.00 80.88 176 GLU A N 1
ATOM 1407 C CA . GLU A 1 176 ? 20.172 -13.896 -10.036 1.00 80.88 176 GLU A CA 1
ATOM 1408 C C . GLU A 1 176 ? 18.994 -14.864 -9.918 1.00 80.88 176 GLU A C 1
ATOM 1410 O O . GLU A 1 176 ? 18.874 -15.833 -10.677 1.00 80.88 176 GLU A O 1
ATOM 1415 N N . THR A 1 177 ? 18.098 -14.592 -8.966 1.00 78.38 177 THR A N 1
ATOM 1416 C CA . THR A 1 177 ? 16.893 -15.405 -8.743 1.00 78.38 177 THR A CA 1
ATOM 1417 C C . THR A 1 177 ? 15.622 -14.651 -9.110 1.00 78.38 177 THR A C 1
ATOM 1419 O O . THR A 1 177 ? 15.486 -13.453 -8.876 1.00 78.38 177 THR A O 1
ATOM 1422 N N . LEU A 1 178 ? 14.662 -15.369 -9.699 1.00 75.00 178 LEU A N 1
ATOM 1423 C CA . LEU A 1 178 ? 13.356 -14.803 -10.033 1.00 75.00 178 LEU A CA 1
ATOM 1424 C C . LEU A 1 178 ? 12.643 -14.315 -8.764 1.00 75.00 178 LEU A C 1
ATOM 1426 O O . LEU A 1 178 ? 12.540 -15.054 -7.786 1.00 75.00 178 LEU A O 1
ATOM 1430 N N . GLY A 1 179 ? 12.106 -13.095 -8.816 1.00 67.62 179 GLY A N 1
ATOM 1431 C CA . GLY A 1 179 ? 11.333 -12.494 -7.725 1.00 67.62 179 GLY A CA 1
ATOM 1432 C C . GLY A 1 179 ? 12.157 -11.724 -6.690 1.00 67.62 179 GLY A C 1
ATOM 1433 O O . GLY A 1 179 ? 11.578 -11.216 -5.734 1.00 67.62 179 GLY A O 1
ATOM 1434 N N . GLN A 1 180 ? 13.476 -11.616 -6.869 1.00 78.88 180 GLN A N 1
ATOM 1435 C CA . GLN A 1 180 ? 14.302 -10.621 -6.186 1.00 78.88 180 GLN A CA 1
ATOM 1436 C C . GLN A 1 180 ? 14.848 -9.661 -7.238 1.00 78.88 180 GLN A C 1
ATOM 1438 O O . GLN A 1 180 ? 15.569 -10.074 -8.149 1.00 78.88 180 GLN A O 1
ATOM 1443 N N . TYR A 1 181 ? 14.450 -8.395 -7.147 1.00 87.62 181 TYR A N 1
ATOM 1444 C CA . TYR A 1 181 ? 14.901 -7.364 -8.067 1.00 87.62 181 TYR A CA 1
ATOM 1445 C C . TYR A 1 181 ? 15.953 -6.488 -7.379 1.00 87.62 181 TYR A C 1
ATOM 1447 O O . TYR A 1 181 ? 15.742 -6.050 -6.245 1.00 87.62 181 TYR A O 1
ATOM 1455 N N . PRO A 1 182 ? 17.104 -6.236 -8.025 1.00 89.56 182 PRO A N 1
ATOM 1456 C CA . PRO A 1 182 ? 18.020 -5.205 -7.560 1.00 89.56 182 PRO A CA 1
ATOM 1457 C C . PRO A 1 182 ? 17.370 -3.824 -7.722 1.00 89.56 182 PRO A C 1
ATOM 1459 O O . PRO A 1 182 ? 16.447 -3.652 -8.523 1.00 89.56 182 PRO A O 1
ATOM 1462 N N . ALA A 1 183 ? 17.865 -2.834 -6.977 1.00 89.62 183 ALA A N 1
ATOM 1463 C CA . ALA A 1 183 ? 17.276 -1.494 -6.919 1.00 89.62 183 ALA A CA 1
ATOM 1464 C C . ALA A 1 183 ? 17.091 -0.868 -8.312 1.00 89.62 183 ALA A C 1
ATOM 1466 O O . ALA A 1 183 ? 16.057 -0.283 -8.604 1.00 89.62 183 ALA A O 1
ATOM 1467 N N . GLU A 1 184 ? 18.045 -1.078 -9.217 1.00 91.50 184 GLU A N 1
ATOM 1468 C CA . GLU A 1 184 ? 17.996 -0.543 -10.577 1.00 91.50 184 GLU A CA 1
ATOM 1469 C C . GLU A 1 184 ? 16.875 -1.146 -11.440 1.00 91.50 184 GLU A C 1
ATOM 1471 O O . GLU A 1 184 ? 16.459 -0.537 -12.432 1.00 91.50 184 GLU A O 1
ATOM 1476 N N . ILE A 1 185 ? 16.434 -2.363 -11.108 1.00 94.62 185 ILE A N 1
ATOM 1477 C CA . ILE A 1 185 ? 15.318 -3.044 -11.768 1.00 94.62 185 ILE A CA 1
ATOM 1478 C C . ILE A 1 185 ? 14.000 -2.628 -11.125 1.00 94.62 185 ILE A C 1
ATOM 1480 O O . ILE A 1 185 ? 13.051 -2.394 -11.865 1.00 94.62 185 ILE A O 1
ATOM 1484 N N . GLU A 1 186 ? 13.952 -2.449 -9.804 1.00 91.62 186 GLU A N 1
ATOM 1485 C CA . GLU A 1 186 ? 12.790 -1.848 -9.129 1.00 91.62 186 GLU A CA 1
ATOM 1486 C C . GLU A 1 186 ? 12.493 -0.446 -9.687 1.00 91.62 186 GLU A C 1
ATOM 1488 O O . GLU A 1 186 ? 11.371 -0.188 -10.118 1.00 91.62 186 GLU A O 1
ATOM 1493 N N . ASP A 1 187 ? 13.515 0.404 -9.850 1.00 91.56 187 ASP A N 1
ATOM 1494 C CA . ASP A 1 187 ? 13.368 1.729 -10.471 1.00 91.56 187 ASP A CA 1
ATOM 1495 C C . ASP A 1 187 ? 12.754 1.641 -11.884 1.00 91.56 187 ASP A C 1
ATOM 1497 O O . ASP A 1 187 ? 11.953 2.480 -12.295 1.00 91.56 187 ASP A O 1
ATOM 1501 N N . PHE A 1 188 ? 13.120 0.613 -12.658 1.00 95.00 188 PHE A N 1
ATOM 1502 C CA . PHE A 1 188 ? 12.524 0.377 -13.973 1.00 95.00 188 PHE A CA 1
ATOM 1503 C C . PHE A 1 188 ? 11.058 -0.070 -13.875 1.00 95.00 188 PHE A C 1
ATOM 1505 O O . PHE A 1 188 ? 10.235 0.363 -14.687 1.00 95.00 188 PHE A O 1
ATOM 1512 N N . LEU A 1 189 ? 10.726 -0.942 -12.920 1.00 93.69 189 LEU A N 1
ATOM 1513 C CA . LEU A 1 189 ? 9.361 -1.428 -12.711 1.00 93.69 189 LEU A CA 1
ATOM 1514 C C . LEU A 1 189 ? 8.426 -0.305 -12.250 1.00 93.69 189 LEU A C 1
ATOM 1516 O O . LEU A 1 189 ? 7.289 -0.250 -12.722 1.00 93.69 189 LEU A O 1
ATOM 1520 N N . ASP A 1 190 ? 8.920 0.635 -11.447 1.00 90.94 190 ASP A N 1
ATOM 1521 C CA . ASP A 1 190 ? 8.192 1.847 -11.066 1.00 90.94 190 ASP A CA 1
ATOM 1522 C C . ASP A 1 190 ? 7.872 2.719 -12.290 1.00 90.94 190 ASP A C 1
ATOM 1524 O O . ASP A 1 190 ? 6.714 3.090 -12.517 1.00 90.94 190 ASP A O 1
ATOM 1528 N N . VAL A 1 191 ? 8.866 2.968 -13.153 1.00 92.88 191 VAL A N 1
ATOM 1529 C CA . VAL A 1 191 ? 8.662 3.713 -14.410 1.00 92.88 191 VAL A CA 1
ATOM 1530 C C . VAL A 1 191 ? 7.683 2.975 -15.333 1.00 92.88 191 VAL A C 1
ATOM 1532 O O . VAL A 1 191 ? 6.817 3.602 -15.953 1.00 92.88 191 VAL A O 1
ATOM 1535 N N . LEU A 1 192 ? 7.780 1.644 -15.429 1.00 93.50 192 LEU A N 1
ATOM 1536 C CA . LEU A 1 192 ? 6.859 0.809 -16.206 1.00 93.50 192 LEU A CA 1
ATOM 1537 C C . LEU A 1 192 ? 5.426 0.884 -15.665 1.00 93.50 192 LEU A C 1
ATOM 1539 O O . LEU A 1 192 ? 4.475 0.962 -16.452 1.00 93.50 192 LEU A O 1
ATOM 1543 N N . HIS A 1 193 ? 5.253 0.868 -14.345 1.00 91.56 193 HIS A N 1
ATOM 1544 C CA . HIS A 1 193 ? 3.953 1.009 -13.693 1.00 91.56 193 HIS A CA 1
ATOM 1545 C C . HIS A 1 193 ? 3.326 2.369 -14.013 1.00 91.56 193 HIS A C 1
ATOM 1547 O O . HIS A 1 193 ? 2.208 2.418 -14.532 1.00 91.56 193 HIS A O 1
ATOM 1553 N N . GLU A 1 194 ? 4.078 3.458 -13.832 1.00 89.38 194 GLU A N 1
ATOM 1554 C CA . GLU A 1 194 ? 3.631 4.827 -14.126 1.00 89.38 194 GLU A CA 1
ATOM 1555 C C . GLU A 1 194 ? 3.198 4.993 -15.598 1.00 89.38 194 GLU A C 1
ATOM 1557 O O . GLU A 1 194 ? 2.146 5.565 -15.907 1.00 89.38 194 GLU A O 1
ATOM 1562 N N . HIS A 1 195 ? 3.957 4.402 -16.524 1.00 90.31 195 HIS A N 1
ATOM 1563 C CA . HIS A 1 195 ? 3.738 4.542 -17.965 1.00 90.31 195 HIS A CA 1
ATOM 1564 C C . HIS A 1 195 ? 2.929 3.392 -18.585 1.00 90.31 195 HIS A C 1
ATOM 1566 O O . HIS A 1 195 ? 2.791 3.321 -19.810 1.00 90.31 195 HIS A O 1
ATOM 1572 N N . THR A 1 196 ? 2.335 2.506 -17.776 1.00 88.81 196 THR A N 1
ATOM 1573 C CA . THR A 1 196 ? 1.600 1.316 -18.256 1.00 88.81 196 THR A CA 1
ATOM 1574 C C . THR A 1 196 ? 0.526 1.669 -19.290 1.00 88.81 196 THR A C 1
ATOM 1576 O O . THR A 1 196 ? 0.347 0.951 -20.273 1.00 88.81 196 THR A O 1
ATOM 1579 N N . HIS A 1 197 ? -0.174 2.788 -19.097 1.00 86.00 197 HIS A N 1
ATOM 1580 C CA . HIS A 1 197 ? -1.244 3.256 -19.980 1.00 86.00 197 HIS A CA 1
ATOM 1581 C C . HIS A 1 197 ? -0.761 3.665 -21.386 1.00 86.00 197 HIS A C 1
ATOM 1583 O O . HIS A 1 197 ? -1.548 3.623 -22.327 1.00 86.00 197 HIS A O 1
ATOM 1589 N N . ILE A 1 198 ? 0.519 4.024 -21.537 1.00 89.75 198 ILE A N 1
ATOM 1590 C CA . ILE A 1 198 ? 1.162 4.349 -22.823 1.00 89.75 198 ILE A CA 1
ATOM 1591 C C . ILE A 1 198 ? 1.793 3.093 -23.421 1.00 89.75 198 ILE A C 1
ATOM 1593 O O . ILE A 1 198 ? 1.662 2.819 -24.610 1.00 89.75 198 ILE A O 1
ATOM 1597 N N . VAL A 1 199 ? 2.473 2.312 -22.584 1.00 90.81 199 VAL A N 1
ATOM 1598 C CA . VAL A 1 199 ? 3.278 1.162 -23.006 1.00 90.81 199 VAL A CA 1
ATOM 1599 C C . VAL A 1 199 ? 2.406 0.003 -23.484 1.00 90.81 199 VAL A C 1
ATOM 1601 O O . VAL A 1 199 ? 2.749 -0.637 -24.476 1.00 90.81 199 VAL A O 1
ATOM 1604 N N . LYS A 1 200 ? 1.270 -0.263 -22.822 1.00 88.75 200 LYS A N 1
ATOM 1605 C CA . LYS A 1 200 ? 0.383 -1.379 -23.185 1.00 88.75 200 LYS A CA 1
ATOM 1606 C C . LYS A 1 200 ? -0.149 -1.261 -24.628 1.00 88.75 200 LYS A C 1
ATOM 1608 O O . LYS A 1 200 ? 0.087 -2.194 -25.389 1.00 88.75 200 LYS A O 1
ATOM 1613 N N . PRO A 1 201 ? -0.728 -0.123 -25.065 1.00 88.69 201 PRO A N 1
ATOM 1614 C CA . PRO A 1 201 ? -1.120 0.057 -26.466 1.00 88.69 201 PRO A CA 1
ATOM 1615 C C . PRO A 1 201 ? 0.026 -0.113 -27.473 1.00 88.69 201 PRO A C 1
ATOM 1617 O O . PRO A 1 201 ? -0.178 -0.695 -28.532 1.00 88.69 201 PRO A O 1
ATOM 1620 N N . LEU A 1 202 ? 1.237 0.361 -27.147 1.00 88.44 202 LEU A N 1
ATOM 1621 C CA . LEU A 1 202 ? 2.403 0.235 -28.033 1.00 88.44 202 LEU A CA 1
ATOM 1622 C C . LEU A 1 202 ? 2.848 -1.224 -28.214 1.00 88.44 202 LEU A C 1
ATOM 1624 O O . LEU A 1 202 ? 3.331 -1.600 -29.284 1.00 88.44 202 LEU A O 1
ATOM 1628 N N . LEU A 1 203 ? 2.702 -2.046 -27.171 1.00 88.12 203 LEU A N 1
ATOM 1629 C CA . LEU A 1 203 ? 2.942 -3.487 -27.259 1.00 88.12 203 LEU A CA 1
ATOM 1630 C C . LEU A 1 203 ? 1.880 -4.165 -28.125 1.00 88.12 203 LEU A C 1
ATOM 1632 O O . LEU A 1 203 ? 2.242 -4.924 -29.023 1.00 88.12 203 LEU A O 1
ATOM 1636 N N . ASP A 1 204 ? 0.606 -3.842 -27.901 1.00 86.56 204 ASP A N 1
ATOM 1637 C CA . ASP A 1 204 ? -0.513 -4.409 -28.657 1.00 86.56 204 ASP A CA 1
ATOM 1638 C C . ASP A 1 204 ? -0.406 -4.062 -30.157 1.00 86.56 204 ASP A C 1
ATOM 1640 O O . ASP A 1 204 ? -0.626 -4.911 -31.021 1.00 86.56 204 ASP A O 1
ATOM 1644 N N . GLU A 1 205 ? -0.010 -2.833 -30.505 1.00 83.44 205 GLU A N 1
ATOM 1645 C CA . GLU A 1 205 ? 0.201 -2.418 -31.899 1.00 83.44 205 GLU A CA 1
ATOM 1646 C C . GLU A 1 205 ? 1.341 -3.203 -32.569 1.00 83.44 205 GLU A C 1
ATOM 1648 O O . GLU A 1 205 ? 1.184 -3.687 -33.690 1.00 83.44 205 GLU A O 1
ATOM 1653 N N . LYS A 1 206 ? 2.469 -3.410 -31.875 1.00 79.69 206 LYS A N 1
ATOM 1654 C CA . LYS A 1 206 ? 3.594 -4.197 -32.408 1.00 79.69 206 LYS A CA 1
ATOM 1655 C C . LYS A 1 206 ? 3.251 -5.669 -32.642 1.00 79.69 206 LYS A C 1
ATOM 1657 O O . LYS A 1 206 ? 3.779 -6.265 -33.584 1.00 79.69 206 LYS A O 1
ATOM 1662 N N . GLU A 1 207 ? 2.398 -6.251 -31.803 1.00 74.69 207 GLU A N 1
ATOM 1663 C CA . GLU A 1 207 ? 1.946 -7.639 -31.949 1.00 74.69 207 GLU A CA 1
ATOM 1664 C C . GLU A 1 207 ? 0.980 -7.822 -33.123 1.00 74.69 207 GLU A C 1
ATOM 1666 O O . GLU A 1 207 ? 0.962 -8.888 -33.723 1.00 74.69 207 GLU A O 1
ATOM 1671 N N . ASN A 1 208 ? 0.239 -6.781 -33.510 1.00 65.62 208 ASN A N 1
ATOM 1672 C CA . ASN A 1 208 ? -0.650 -6.823 -34.675 1.00 65.62 208 ASN A CA 1
ATOM 1673 C C . ASN A 1 208 ? 0.071 -6.597 -36.019 1.00 65.62 208 ASN A C 1
ATOM 1675 O O . ASN A 1 208 ? -0.532 -6.769 -37.079 1.00 65.62 208 ASN A O 1
ATOM 1679 N N . VAL A 1 209 ? 1.342 -6.187 -35.987 1.00 58.91 209 VAL A N 1
ATOM 1680 C CA . VAL A 1 209 ? 2.169 -5.904 -37.175 1.00 58.91 209 VAL A CA 1
ATOM 1681 C C . VAL A 1 209 ? 3.204 -7.015 -37.441 1.00 58.91 209 VAL A C 1
ATOM 1683 O O . VAL A 1 209 ? 3.831 -7.018 -38.501 1.00 58.91 209 VAL A O 1
ATOM 1686 N N . SER A 1 210 ? 3.375 -7.964 -36.512 1.00 50.72 210 SER A N 1
ATOM 1687 C CA . SER A 1 210 ? 4.328 -9.090 -36.604 1.00 50.72 210 SER A CA 1
ATOM 1688 C C . SER A 1 210 ? 3.635 -10.403 -36.953 1.00 50.72 210 SER A C 1
ATOM 1690 O O . SER A 1 210 ? 4.255 -11.200 -37.691 1.00 50.72 210 SER A O 1
#

pLDDT: mean 74.78, std 18.63, range [36.25, 95.62]

Organism: NCBI:txid2654633

Secondary structure (DSSP, 8-state):
--SSSSSSSSSSS------S---------TTSHHHHHHHGGG--------HHHHHHHHHHHS-GGGT-EEPGGGEEE-TTS-EEE-HHHHHTSHHHHHHHH----HHHHHHHHHHHHEE-SHHHHHHTT-SPP---HHHHTTTTTHHHHHHT--GGGGGGHHHHHHHHHHHHHTSS-TT---HHHHHHHHHHHHTHHHHHHHHHHHHHH-

InterPro domains:
  IPR040437 Uncharacterized protein F10E9.3-like [PTHR36953] (122-201)

Sequence (210 aa):
MGFLFQLAAVLLSVETFISCRIPRMPMMSASTMIVFVVLVSLEERLCVRTDEDLIKIVEKACTNNNRLCPKPEYYTFSEDGDFSWNKERLLGSSQINLFRKTFLAEQILIPALRSTFCCVEGQCLLRCGLQPQKESELVANFPNNARKLLALNYEPFKPHHKNLIQYLEDLRSGNETLGQYPAEIEDFLDVLHEHTHIVKPLLDEKENVS

Radius of gyration: 31.24 Å; chains: 1; bounding box: 59×51×101 Å